Protein AF-A0A6N6MKK9-F1 (afdb_monomer_lite)

Sequence (256 aa):
MLSLADYAARAAKAFIAALVAIIRAIFGGAKEAALSLAGDARRVGRAAKAVGEATGRAVGKGLDGPARVLDLTADAIGSTLGALLPRPPVGPRDVADAAVAADRVPVSARPPQASGPVPLVGVAVQLAAASLLHGGDAEVARRELADAPQHVRDWFGRLTPSDLQRLTTLPSRTVHRHVTATDASDRIADLPPVGAAPGAMSDAEQRAALAAARRRMAGERAEVEAMGRRGGVRSLADEGYVPAQTWTTAPRPSMH

pLDDT: mean 71.07, std 18.91, range [37.34, 97.56]

Foldseek 3Di:
DDDPVNVVVVVVVVVVVVVVVVCCVVVPDDPPVVVVVVVVVVVVVVVVVVVVVVVVVPPPDDDDDPVVVVVVVVVVVVVVVCVVDPDPPCDPVNVVVVVVVVVPPPPPDPDPPPVDDDLLLLVLLLQLLVVCLPPNPNVSSCVSCVPPAPLLVVLSVPDDNVRSVVSNVDDSVLSSQQLVPPDPVSHDPPRDHRPDRVPPQDPVRVVVVVVVVVVVVVVVVVVVVVCVVVVPDDDPPDDDCPPDPPPPDPDDDDDD

Organism: NCBI:txid2615211

Structure (mmCIF, N/CA/C/O backbone):
data_AF-A0A6N6MKK9-F1
#
_entry.id   AF-A0A6N6MKK9-F1
#
loop_
_atom_site.group_PDB
_atom_site.id
_atom_site.type_symbol
_atom_site.label_atom_id
_atom_site.label_alt_id
_atom_site.label_comp_id
_atom_site.label_asym_id
_atom_site.label_entity_id
_atom_site.label_seq_id
_atom_site.pdbx_PDB_ins_code
_atom_site.Cartn_x
_atom_site.Cartn_y
_atom_site.Cartn_z
_atom_site.occupancy
_atom_site.B_iso_or_equiv
_atom_site.auth_seq_id
_atom_site.auth_comp_id
_atom_site.auth_asym_id
_atom_site.auth_atom_id
_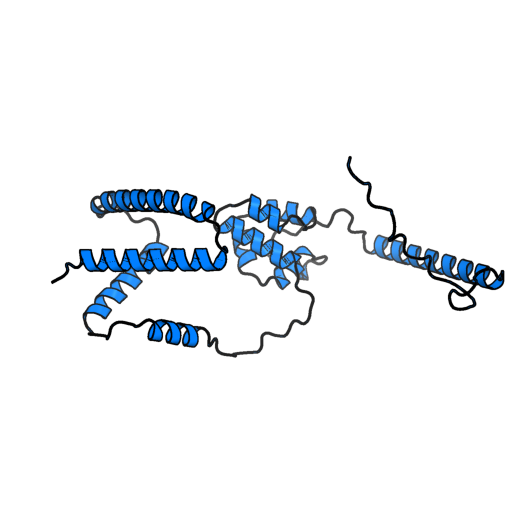atom_site.pdbx_PDB_model_num
ATOM 1 N N . MET A 1 1 ? -1.360 4.453 62.199 1.00 52.78 1 MET A N 1
ATOM 2 C CA . MET A 1 1 ? -2.163 3.906 61.085 1.00 52.78 1 MET A CA 1
ATOM 3 C C . MET A 1 1 ? -2.130 4.919 59.953 1.00 52.78 1 MET A C 1
ATOM 5 O O . MET A 1 1 ? -2.511 6.056 60.188 1.00 52.78 1 MET A O 1
ATOM 9 N N . LEU A 1 2 ? -1.575 4.558 58.793 1.00 52.72 2 LEU A N 1
ATOM 10 C CA . LEU A 1 2 ? -1.569 5.420 57.601 1.00 52.72 2 LEU A CA 1
ATOM 11 C C . LEU A 1 2 ? -2.944 5.335 56.935 1.00 52.72 2 LEU A C 1
ATOM 13 O O . LEU A 1 2 ? -3.495 4.239 56.837 1.00 52.72 2 LEU A O 1
ATOM 17 N N . SER A 1 3 ? -3.507 6.471 56.522 1.00 70.56 3 SER A N 1
ATOM 18 C CA . SER A 1 3 ? -4.821 6.488 55.881 1.00 70.56 3 SER A CA 1
ATOM 19 C C . SER A 1 3 ? -4.746 5.847 54.490 1.00 70.56 3 SER A C 1
ATOM 21 O O . SER A 1 3 ? -3.694 5.844 53.847 1.00 70.56 3 SER A O 1
ATOM 23 N N . LEU A 1 4 ? -5.866 5.319 53.992 1.00 49.28 4 LEU A N 1
ATOM 24 C CA . LEU A 1 4 ? -5.974 4.770 52.631 1.00 49.28 4 LEU A CA 1
ATOM 25 C C . LEU A 1 4 ? -5.492 5.782 51.566 1.00 49.28 4 LEU A C 1
ATOM 27 O O . LEU A 1 4 ? -4.869 5.407 50.573 1.00 49.28 4 LEU A O 1
ATOM 31 N N . ALA A 1 5 ? -5.709 7.076 51.822 1.00 50.53 5 ALA A N 1
ATOM 32 C CA . ALA A 1 5 ? -5.246 8.172 50.977 1.00 50.53 5 ALA A CA 1
ATOM 33 C C . ALA A 1 5 ? -3.711 8.294 50.950 1.00 50.53 5 ALA A C 1
ATOM 35 O O . ALA A 1 5 ? -3.133 8.539 49.890 1.00 50.53 5 ALA A O 1
ATOM 36 N N . ASP A 1 6 ? -3.033 8.044 52.074 1.00 65.94 6 ASP A N 1
ATOM 37 C CA . ASP A 1 6 ? -1.566 8.059 52.146 1.00 65.94 6 ASP A CA 1
ATOM 38 C C . ASP A 1 6 ? -0.946 6.892 51.373 1.00 65.94 6 ASP A C 1
ATOM 40 O O . ASP A 1 6 ? 0.135 7.025 50.792 1.00 65.94 6 ASP A O 1
ATOM 44 N N . TYR A 1 7 ? -1.632 5.747 51.333 1.00 64.69 7 TYR A N 1
ATOM 45 C CA . TYR A 1 7 ? -1.187 4.580 50.576 1.00 64.69 7 TYR A CA 1
ATOM 46 C C . TYR A 1 7 ? -1.336 4.802 49.067 1.00 64.69 7 TYR A C 1
ATOM 48 O O . TYR A 1 7 ? -0.387 4.584 48.312 1.00 64.69 7 TYR A O 1
ATOM 56 N N . ALA A 1 8 ? -2.484 5.335 48.636 1.00 53.78 8 ALA A N 1
ATOM 57 C CA . ALA A 1 8 ? -2.731 5.692 47.241 1.00 53.78 8 ALA A CA 1
ATOM 58 C C . ALA A 1 8 ? -1.746 6.763 46.740 1.00 53.78 8 ALA A C 1
ATOM 60 O O . ALA A 1 8 ? -1.181 6.634 45.653 1.00 53.78 8 ALA A O 1
ATOM 61 N N . ALA A 1 9 ? -1.458 7.781 47.559 1.00 58.88 9 ALA A N 1
ATOM 62 C CA . ALA A 1 9 ? -0.483 8.815 47.223 1.00 58.88 9 ALA A CA 1
ATOM 63 C C . ALA A 1 9 ? 0.943 8.253 47.076 1.00 58.88 9 ALA A C 1
ATOM 65 O O . ALA A 1 9 ? 1.690 8.663 46.183 1.00 58.88 9 ALA A O 1
ATOM 66 N N . ARG A 1 10 ? 1.328 7.285 47.919 1.00 68.19 10 ARG A N 1
ATOM 67 C CA . ARG A 1 10 ? 2.633 6.609 47.829 1.00 68.19 10 ARG A CA 1
ATOM 68 C C . ARG A 1 10 ? 2.728 5.700 46.605 1.00 68.19 10 ARG A C 1
ATOM 70 O O . ARG A 1 10 ? 3.747 5.746 45.917 1.00 68.19 10 ARG A O 1
ATOM 77 N N . ALA A 1 11 ? 1.674 4.945 46.298 1.00 60.44 11 ALA A N 1
ATOM 78 C CA . ALA A 1 11 ? 1.610 4.087 45.116 1.00 60.44 11 ALA A CA 1
ATOM 79 C C . ALA A 1 11 ? 1.679 4.906 43.816 1.00 60.44 11 ALA A C 1
ATOM 81 O O . ALA A 1 11 ? 2.495 4.614 42.943 1.00 60.44 11 ALA A O 1
ATOM 82 N N . ALA A 1 12 ? 0.916 6.000 43.729 1.00 61.19 12 ALA A N 1
ATOM 83 C CA . ALA A 1 12 ? 0.954 6.907 42.583 1.00 61.19 12 ALA A CA 1
ATOM 84 C C . ALA A 1 12 ? 2.346 7.532 42.393 1.00 61.19 12 ALA A C 1
ATOM 86 O O . ALA A 1 12 ? 2.862 7.597 41.277 1.00 61.19 12 ALA A O 1
ATOM 87 N N . LYS A 1 13 ? 3.003 7.941 43.486 1.00 68.19 13 LYS A N 1
ATOM 88 C CA . LYS A 1 13 ? 4.362 8.496 43.436 1.00 68.19 13 LYS A CA 1
ATOM 89 C C . LYS A 1 13 ? 5.393 7.464 42.965 1.00 68.19 13 LYS A C 1
ATOM 91 O O . LYS A 1 13 ? 6.274 7.814 42.182 1.00 68.19 13 LYS A O 1
ATOM 96 N N . ALA A 1 14 ? 5.278 6.214 43.413 1.00 62.88 14 ALA A N 1
ATOM 97 C CA . ALA A 1 14 ? 6.159 5.124 42.995 1.00 62.88 14 ALA A CA 1
ATOM 98 C C . ALA A 1 14 ? 5.974 4.775 41.509 1.00 62.88 14 ALA A C 1
ATOM 100 O O . ALA A 1 14 ? 6.957 4.631 40.786 1.00 62.88 14 ALA A O 1
ATOM 101 N N . PHE A 1 15 ? 4.726 4.731 41.037 1.00 69.44 15 PHE A N 1
ATOM 102 C CA . PHE A 1 15 ? 4.406 4.481 39.633 1.00 69.44 15 PHE A CA 1
ATOM 103 C C . PHE A 1 15 ? 4.966 5.572 38.708 1.00 69.44 15 PHE A C 1
ATOM 105 O O . PHE A 1 15 ? 5.634 5.272 37.720 1.00 69.44 15 PHE A O 1
ATOM 112 N N . ILE A 1 16 ? 4.785 6.848 39.068 1.00 68.56 16 ILE A N 1
ATOM 113 C CA . ILE A 1 16 ? 5.336 7.977 38.302 1.00 68.56 16 ILE A CA 1
ATOM 114 C C . ILE A 1 16 ? 6.870 7.924 38.275 1.00 68.56 16 ILE A C 1
ATOM 116 O O . ILE A 1 16 ? 7.479 8.172 37.235 1.00 68.56 16 ILE A O 1
ATOM 120 N N . ALA A 1 17 ? 7.511 7.572 39.394 1.00 67.44 17 ALA A N 1
ATOM 121 C CA . ALA A 1 17 ? 8.964 7.433 39.450 1.00 67.44 17 ALA A CA 1
ATOM 122 C C . ALA A 1 17 ? 9.477 6.307 38.533 1.00 67.44 17 ALA A C 1
ATOM 124 O O . ALA A 1 17 ? 10.473 6.503 37.835 1.00 67.44 17 ALA A O 1
ATOM 125 N N . ALA A 1 18 ? 8.778 5.169 38.485 1.00 61.78 18 ALA A N 1
ATOM 126 C CA . ALA A 1 18 ? 9.105 4.061 37.590 1.00 61.78 18 ALA A CA 1
ATOM 127 C C . ALA A 1 18 ? 8.961 4.460 36.112 1.00 61.78 18 ALA A C 1
ATOM 129 O O . ALA A 1 18 ? 9.861 4.205 35.313 1.00 61.78 18 ALA A O 1
ATOM 130 N N . LEU A 1 19 ? 7.886 5.172 35.764 1.00 61.34 19 LEU A N 1
ATOM 131 C CA . LEU A 1 19 ? 7.656 5.659 34.403 1.00 61.34 19 LEU A CA 1
ATOM 132 C C . LEU A 1 19 ? 8.772 6.618 33.948 1.00 61.34 19 LEU A C 1
ATOM 134 O O . LEU A 1 19 ? 9.306 6.493 32.848 1.00 61.34 19 LEU A O 1
ATOM 138 N N . VAL A 1 20 ? 9.191 7.533 34.828 1.00 65.62 20 VAL A N 1
ATOM 139 C CA . VAL A 1 20 ? 10.303 8.464 34.567 1.00 65.62 20 VAL A CA 1
ATOM 140 C C . VAL A 1 20 ? 11.638 7.730 34.408 1.00 65.62 20 VAL A C 1
ATOM 142 O O . VAL A 1 20 ? 12.461 8.139 33.586 1.00 65.62 20 VAL A O 1
ATOM 145 N N . ALA A 1 21 ? 11.871 6.657 35.167 1.00 62.53 21 ALA A N 1
ATOM 146 C CA . ALA A 1 21 ? 13.084 5.850 35.051 1.00 62.53 21 ALA A CA 1
ATOM 147 C C . ALA A 1 21 ? 13.151 5.107 33.705 1.00 62.53 21 ALA A C 1
ATOM 149 O O . ALA A 1 21 ? 14.196 5.129 33.057 1.00 62.53 21 ALA A O 1
ATOM 150 N N . ILE A 1 22 ? 12.032 4.534 33.249 1.00 59.75 22 ILE A N 1
ATOM 151 C CA . ILE A 1 22 ? 11.923 3.858 31.946 1.00 59.75 22 ILE A CA 1
ATOM 152 C C . ILE A 1 22 ? 12.176 4.846 30.803 1.00 59.75 22 ILE A C 1
ATOM 154 O O . ILE A 1 22 ? 12.990 4.583 29.923 1.00 59.75 22 ILE A O 1
ATOM 158 N N . ILE A 1 23 ? 11.555 6.027 30.852 1.00 59.09 23 ILE A N 1
ATOM 159 C CA . ILE A 1 23 ? 11.765 7.075 29.844 1.00 59.09 23 ILE A CA 1
ATOM 160 C C . ILE A 1 23 ? 13.233 7.527 29.838 1.00 59.09 23 ILE A C 1
ATOM 162 O O . ILE A 1 23 ? 13.834 7.678 28.778 1.00 59.09 23 ILE A O 1
ATOM 166 N N . ARG A 1 24 ? 13.864 7.681 31.008 1.00 59.09 24 ARG A N 1
ATOM 167 C CA . ARG A 1 24 ? 15.299 8.004 31.090 1.00 59.09 24 ARG A CA 1
ATOM 168 C C . ARG A 1 24 ? 16.202 6.915 30.518 1.00 59.09 24 ARG A C 1
ATOM 170 O O . ARG A 1 24 ? 17.228 7.260 29.936 1.00 59.09 24 ARG A O 1
ATOM 177 N N . ALA A 1 25 ? 15.840 5.646 30.695 1.00 59.72 25 ALA A N 1
ATOM 178 C CA . ALA A 1 25 ? 16.588 4.513 30.164 1.00 59.72 25 ALA A CA 1
ATOM 179 C C . ALA A 1 25 ? 16.481 4.423 28.632 1.00 59.72 25 ALA A C 1
ATOM 181 O O . ALA A 1 25 ? 17.478 4.150 27.974 1.00 59.72 25 ALA A O 1
ATOM 182 N N . ILE A 1 26 ? 15.301 4.711 28.068 1.00 60.53 26 ILE A N 1
ATOM 183 C CA . ILE A 1 26 ? 15.055 4.671 26.617 1.00 60.53 26 ILE A CA 1
ATOM 184 C C . ILE A 1 26 ? 15.697 5.869 25.905 1.00 60.53 26 ILE A C 1
ATOM 186 O O . ILE A 1 26 ? 16.309 5.710 24.854 1.00 60.53 26 ILE A O 1
ATOM 190 N N . PHE A 1 27 ? 15.580 7.070 26.475 1.00 62.91 27 PHE A N 1
ATOM 191 C CA . PHE A 1 27 ? 15.952 8.316 25.792 1.00 62.91 27 PHE A CA 1
ATOM 192 C C . PHE A 1 27 ? 17.297 8.903 26.233 1.00 62.91 27 PHE A C 1
ATOM 194 O O . PHE A 1 27 ? 17.563 10.074 25.966 1.00 62.91 27 PHE A O 1
ATOM 201 N N . GLY A 1 28 ? 18.138 8.120 26.919 1.00 50.69 28 GLY A N 1
ATOM 202 C CA . GLY A 1 28 ? 19.552 8.436 27.137 1.00 50.69 28 GLY A CA 1
ATOM 203 C C . GLY A 1 28 ? 19.828 9.887 27.552 1.00 50.69 28 GLY A C 1
ATOM 204 O O . GLY A 1 28 ? 20.459 10.637 26.818 1.00 50.69 28 GLY A O 1
ATOM 205 N N . GLY A 1 29 ? 19.353 10.306 28.729 1.00 47.94 29 GLY A N 1
ATOM 206 C CA . GLY A 1 29 ? 19.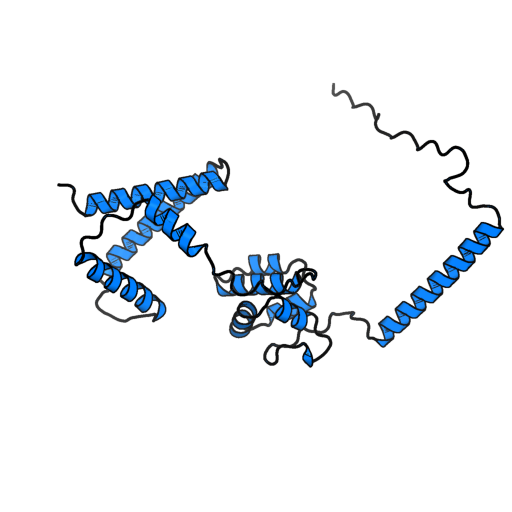821 11.552 29.356 1.00 47.94 29 GLY A CA 1
ATOM 207 C C . GLY A 1 29 ? 19.299 12.885 28.791 1.00 47.94 29 GLY A C 1
ATOM 208 O O . GLY A 1 29 ? 19.811 13.931 29.192 1.00 47.94 29 GLY A O 1
ATOM 209 N N . ALA A 1 30 ? 18.263 12.909 27.949 1.00 46.91 30 ALA A N 1
ATOM 210 C CA . ALA A 1 30 ? 17.674 14.164 27.465 1.00 46.91 30 ALA A CA 1
ATOM 211 C C . ALA A 1 30 ? 16.866 14.904 28.563 1.00 46.91 30 ALA A C 1
ATOM 213 O O . ALA A 1 30 ? 15.682 14.642 28.793 1.00 46.91 30 ALA A O 1
ATOM 214 N N . LYS A 1 31 ? 17.505 15.852 29.268 1.00 52.38 31 LYS A N 1
ATOM 215 C CA . LYS A 1 31 ? 16.888 16.696 30.321 1.00 52.38 31 LYS A CA 1
ATOM 216 C C . LYS A 1 31 ? 15.700 17.544 29.828 1.00 52.38 31 LYS A C 1
ATOM 218 O O . LYS A 1 31 ? 14.839 17.892 30.633 1.00 52.38 31 LYS A O 1
ATOM 223 N N . GLU A 1 32 ? 15.633 17.852 28.537 1.00 54.16 32 GLU A N 1
ATOM 224 C CA . GLU A 1 32 ? 14.624 18.746 27.949 1.00 54.16 32 GLU A CA 1
ATOM 225 C C . GLU A 1 32 ? 13.282 18.043 27.696 1.00 54.16 32 GLU A C 1
ATOM 227 O O . GLU A 1 32 ? 12.224 18.612 27.973 1.00 54.16 32 GLU A O 1
ATOM 232 N N . ALA A 1 33 ? 13.305 16.758 27.318 1.00 51.06 33 ALA A N 1
ATOM 233 C CA . ALA A 1 33 ? 12.094 15.947 27.182 1.00 51.06 33 ALA A CA 1
ATOM 234 C C . ALA A 1 33 ? 11.371 15.789 28.532 1.00 51.06 33 ALA A C 1
ATOM 236 O O . ALA A 1 33 ? 10.152 15.926 28.606 1.00 51.06 33 ALA A O 1
ATOM 237 N N . ALA A 1 34 ? 12.124 15.608 29.623 1.00 51.06 34 ALA A N 1
ATOM 238 C CA . ALA A 1 34 ? 11.572 15.463 30.971 1.00 51.06 34 ALA A CA 1
ATOM 239 C C . ALA A 1 34 ? 10.884 16.738 31.499 1.00 51.06 34 ALA A C 1
ATOM 241 O O . ALA A 1 34 ? 9.929 16.638 32.270 1.00 51.06 34 ALA A O 1
ATOM 242 N N . LEU A 1 35 ? 11.343 17.929 31.095 1.00 52.84 35 LEU A N 1
ATOM 243 C CA . LEU A 1 35 ? 10.735 19.200 31.502 1.00 52.84 35 LEU A CA 1
ATOM 244 C C . LEU A 1 35 ? 9.422 19.476 30.759 1.00 52.84 35 LEU A C 1
ATOM 246 O O . LEU A 1 35 ? 8.464 19.916 31.399 1.00 52.84 35 LEU A O 1
ATOM 250 N N . SER A 1 36 ? 9.338 19.152 29.462 1.00 51.66 36 SER A N 1
ATOM 251 C CA . SER A 1 36 ? 8.064 19.236 28.724 1.00 51.66 36 SER A CA 1
ATOM 252 C C . SER A 1 36 ? 7.037 18.238 29.276 1.00 51.66 36 SER A C 1
ATOM 254 O O . SER A 1 36 ? 5.914 18.620 29.605 1.00 51.66 36 SER A O 1
ATOM 256 N N . LEU A 1 37 ? 7.473 17.006 29.567 1.00 48.78 37 LEU A N 1
ATOM 257 C CA . LEU A 1 37 ? 6.616 15.958 30.117 1.00 48.78 37 LEU A CA 1
ATOM 258 C C . LEU A 1 37 ? 6.147 16.262 31.549 1.00 48.78 37 LEU A C 1
ATOM 260 O O . LEU A 1 37 ? 5.033 15.914 31.925 1.00 48.78 37 LEU A O 1
ATOM 264 N N . ALA A 1 38 ? 6.960 16.947 32.360 1.00 49.31 38 ALA A N 1
ATOM 265 C CA . ALA A 1 38 ? 6.551 17.410 33.687 1.00 49.31 38 ALA A CA 1
ATOM 266 C C . ALA A 1 38 ? 5.520 18.553 33.618 1.00 49.31 38 ALA A C 1
ATOM 268 O O . ALA A 1 38 ? 4.637 18.647 34.480 1.00 49.31 38 ALA A O 1
ATOM 269 N N . GLY A 1 39 ? 5.613 19.412 32.597 1.00 54.69 39 GLY A N 1
ATOM 270 C CA . GLY A 1 39 ? 4.602 20.423 32.284 1.00 54.69 39 GLY A CA 1
ATOM 271 C C . GLY A 1 39 ? 3.264 19.789 31.906 1.00 54.69 39 GLY A C 1
ATOM 272 O O . GLY A 1 39 ? 2.222 20.175 32.450 1.00 54.69 39 GLY A O 1
ATOM 273 N N . ASP A 1 40 ? 3.309 18.755 31.068 1.00 51.91 40 ASP A N 1
ATOM 274 C CA . ASP A 1 40 ? 2.127 18.028 30.607 1.00 51.91 40 ASP A CA 1
ATOM 275 C C . ASP A 1 40 ? 1.526 17.138 31.695 1.00 51.91 40 ASP A C 1
ATOM 277 O O . ASP A 1 40 ? 0.317 17.171 31.906 1.00 51.91 40 ASP A O 1
ATOM 281 N N . ALA A 1 41 ? 2.338 16.468 32.513 1.00 47.34 41 ALA A N 1
ATOM 282 C CA . ALA A 1 41 ? 1.861 15.696 33.662 1.00 47.34 41 ALA A CA 1
ATOM 283 C C . ALA A 1 41 ? 1.130 16.574 34.695 1.00 47.34 41 ALA A C 1
ATOM 285 O O . ALA A 1 41 ? 0.132 16.156 35.281 1.00 47.34 41 ALA A O 1
ATOM 286 N N . ARG A 1 42 ? 1.564 17.828 34.896 1.00 54.78 42 ARG A N 1
ATOM 287 C CA . ARG A 1 42 ? 0.849 18.796 35.751 1.00 54.78 42 ARG A CA 1
ATOM 288 C C . ARG A 1 42 ? -0.441 19.315 35.115 1.00 54.78 42 ARG A C 1
ATOM 290 O O . ARG A 1 42 ? -1.351 19.712 35.846 1.00 54.78 42 ARG A O 1
ATOM 297 N N . ARG A 1 43 ? -0.541 19.352 33.782 1.00 51.97 43 ARG A N 1
ATOM 298 C CA . ARG A 1 43 ? -1.790 19.682 33.071 1.00 51.97 43 ARG A CA 1
ATOM 299 C C . ARG A 1 43 ? -2.769 18.513 33.119 1.00 51.97 43 ARG A C 1
ATOM 301 O O . ARG A 1 43 ? -3.913 18.730 33.498 1.00 51.97 43 ARG A O 1
ATOM 308 N N . VAL A 1 44 ? -2.299 17.292 32.877 1.00 48.56 44 VAL A N 1
ATOM 309 C CA . VAL A 1 44 ? -3.078 16.051 33.000 1.00 48.56 44 VAL A CA 1
ATOM 310 C C . VAL A 1 44 ? -3.543 15.840 34.439 1.00 48.56 44 VAL A C 1
ATOM 312 O O . VAL A 1 44 ? -4.712 15.558 34.656 1.00 48.56 44 VAL A O 1
ATOM 315 N N . GLY A 1 45 ? -2.693 16.078 35.442 1.00 46.75 45 GLY A N 1
ATOM 316 C CA . GLY A 1 45 ? -3.082 15.983 36.853 1.00 46.75 45 GLY A CA 1
ATOM 317 C C . GLY A 1 45 ? -4.145 17.009 37.266 1.00 46.75 45 GLY A C 1
ATOM 318 O O . GLY A 1 45 ? -5.051 16.687 38.033 1.00 46.75 45 GLY A O 1
ATOM 319 N N . ARG A 1 46 ? -4.092 18.235 36.723 1.00 57.03 46 ARG A N 1
ATOM 320 C CA . ARG A 1 46 ? -5.137 19.252 36.946 1.00 57.03 46 ARG A CA 1
ATOM 321 C C . ARG A 1 46 ? -6.427 18.938 36.186 1.00 57.03 46 ARG A C 1
ATOM 323 O O . ARG A 1 46 ? -7.500 19.123 36.750 1.00 57.03 46 ARG A O 1
ATOM 330 N N . ALA A 1 47 ? -6.330 18.413 34.965 1.00 45.97 47 ALA A N 1
ATOM 331 C CA . ALA A 1 47 ? -7.476 17.956 34.185 1.00 45.97 47 ALA A CA 1
ATOM 332 C C . ALA A 1 47 ? -8.159 16.745 34.841 1.00 45.97 47 ALA A C 1
ATOM 334 O O . ALA A 1 47 ? -9.373 16.742 34.988 1.00 45.97 47 ALA A O 1
ATOM 335 N N . ALA A 1 48 ? -7.395 15.772 35.338 1.00 43.94 48 ALA A N 1
ATOM 336 C CA . ALA A 1 48 ? -7.910 14.616 36.068 1.00 43.94 48 ALA A CA 1
ATOM 337 C C . ALA A 1 48 ? -8.583 15.019 37.388 1.00 43.94 48 ALA A C 1
ATOM 339 O O . ALA A 1 48 ? -9.629 14.474 37.732 1.00 43.94 48 ALA A O 1
ATOM 340 N N . LYS A 1 49 ? -8.042 16.018 38.100 1.00 48.78 49 LYS A N 1
ATOM 341 C CA . LYS A 1 49 ? -8.683 16.575 39.300 1.00 48.78 49 LYS A CA 1
ATOM 342 C C . LYS A 1 49 ? -10.001 17.289 38.968 1.00 48.78 49 LYS A C 1
ATOM 344 O O . LYS A 1 49 ? -10.995 17.058 39.646 1.00 48.78 49 LYS A O 1
ATOM 349 N N . ALA A 1 50 ? -10.034 18.081 37.894 1.00 48.34 50 ALA A N 1
ATOM 350 C CA . ALA A 1 50 ? -11.252 18.747 37.424 1.00 48.34 50 ALA A CA 1
ATOM 351 C C . ALA A 1 50 ? -12.315 17.746 36.929 1.00 48.34 50 ALA A C 1
ATOM 353 O O . ALA A 1 50 ? -13.501 17.918 37.199 1.00 48.34 50 ALA A O 1
ATOM 354 N N . VAL A 1 51 ? -11.895 16.666 36.263 1.00 47.44 51 VAL A N 1
ATOM 355 C CA . VAL A 1 51 ? -12.775 15.567 35.838 1.00 47.44 51 VAL A CA 1
ATOM 356 C C . VAL A 1 51 ? -13.286 14.781 37.046 1.00 47.44 51 VAL A C 1
ATOM 358 O O . VAL A 1 51 ? -14.470 14.470 37.091 1.00 47.44 51 VAL A O 1
ATOM 361 N N . GLY A 1 52 ? -12.459 14.522 38.062 1.00 40.41 52 GLY A N 1
ATOM 362 C CA . GLY A 1 52 ? -12.887 13.882 39.312 1.00 40.41 52 GLY A CA 1
ATOM 363 C C . GLY A 1 52 ? -13.931 14.702 40.081 1.00 40.41 52 GLY A C 1
ATOM 364 O O . GLY A 1 52 ? -14.942 14.159 40.524 1.00 40.41 52 GLY A O 1
ATOM 365 N N . GLU A 1 53 ? -13.746 16.022 40.161 1.00 47.81 53 GLU A N 1
ATOM 366 C CA . GLU A 1 53 ? -14.701 16.946 40.795 1.00 47.81 53 GLU A CA 1
ATOM 367 C C . GLU A 1 53 ? -15.994 17.139 39.971 1.00 47.81 53 GLU A C 1
ATOM 369 O O . GLU A 1 53 ? -17.056 17.416 40.540 1.00 47.81 53 GLU A O 1
ATOM 374 N N . ALA A 1 54 ? -15.938 16.956 38.646 1.00 42.28 54 ALA A N 1
ATOM 375 C CA . ALA A 1 54 ? -17.109 16.958 37.764 1.00 42.28 54 ALA A CA 1
ATOM 376 C C . ALA A 1 54 ? -17.867 15.614 37.776 1.00 42.28 54 ALA A C 1
ATOM 378 O O . ALA A 1 54 ? -19.097 15.595 37.795 1.00 42.28 54 ALA A O 1
ATOM 379 N N . THR A 1 55 ? -17.151 14.489 37.848 1.00 41.03 55 THR A N 1
ATOM 380 C CA . THR A 1 55 ? -17.729 13.133 37.859 1.00 41.03 55 THR A CA 1
ATOM 381 C C . THR A 1 55 ? -18.457 12.851 39.174 1.00 41.03 55 THR A C 1
ATOM 383 O O . THR A 1 55 ? -19.522 12.240 39.160 1.00 41.03 55 THR A O 1
ATOM 386 N N . GLY A 1 56 ? -17.986 13.410 40.297 1.00 38.88 56 GLY A N 1
ATOM 387 C CA . GLY A 1 56 ? -18.692 13.348 41.585 1.00 38.88 56 GLY A CA 1
ATOM 388 C C . GLY A 1 56 ? -20.068 14.036 41.599 1.00 38.88 56 GLY A C 1
ATOM 389 O O . GLY A 1 56 ? -20.876 13.758 42.480 1.00 38.88 56 GLY A O 1
ATOM 390 N N . ARG A 1 57 ? -20.371 14.897 40.614 1.00 46.25 57 ARG A N 1
ATOM 391 C CA . ARG A 1 57 ? -21.688 15.541 40.444 1.00 46.25 57 ARG A CA 1
ATOM 392 C C . ARG A 1 57 ? -22.532 14.949 39.306 1.00 46.25 57 ARG A C 1
ATOM 394 O O . ARG A 1 57 ? -23.701 15.301 39.188 1.00 46.25 57 ARG A O 1
ATOM 401 N N . ALA A 1 58 ? -21.979 14.039 38.502 1.00 39.25 58 ALA A N 1
ATOM 402 C CA . ALA A 1 58 ? -22.584 13.558 37.256 1.00 39.25 58 ALA A CA 1
ATOM 403 C C . ALA A 1 58 ? -23.014 12.076 37.273 1.00 39.25 58 ALA A C 1
ATOM 405 O O . ALA A 1 58 ? -23.375 11.538 36.232 1.00 39.25 58 ALA A O 1
ATOM 406 N N . VAL A 1 59 ? -23.079 11.418 38.438 1.00 42.53 59 VAL A N 1
ATOM 407 C CA . VAL A 1 59 ? -23.623 10.041 38.575 1.00 42.53 59 VAL A CA 1
ATOM 408 C C . VAL A 1 59 ? -25.160 9.990 38.376 1.00 42.53 59 VAL A C 1
ATOM 410 O O . VAL A 1 59 ? -25.800 8.965 38.568 1.00 42.53 59 VAL A O 1
ATOM 413 N N . GLY A 1 60 ? -25.786 11.089 37.943 1.00 41.84 60 GLY A N 1
ATOM 414 C CA . GLY A 1 60 ? -27.236 11.203 37.797 1.00 41.84 60 GLY A CA 1
ATOM 415 C C . GLY A 1 60 ? -27.831 10.992 36.402 1.00 41.84 60 GLY A C 1
ATOM 416 O O . GLY A 1 60 ? -29.041 10.798 36.345 1.00 41.84 60 GLY A O 1
ATOM 417 N N . LYS A 1 61 ? -27.089 11.049 35.281 1.00 38.59 61 LYS A N 1
ATOM 418 C CA . LYS A 1 61 ? -27.703 10.923 33.936 1.00 38.59 61 LYS A CA 1
ATOM 419 C C . LYS A 1 61 ? -26.734 10.442 32.847 1.00 38.59 61 LYS A C 1
ATOM 421 O O . LYS A 1 61 ? -25.790 11.147 32.527 1.00 38.59 61 LYS A O 1
ATOM 426 N N . GLY A 1 62 ? -27.093 9.322 32.211 1.00 37.34 62 GLY A N 1
ATOM 427 C CA . GLY A 1 62 ? -26.902 9.082 30.772 1.00 37.34 62 GLY A CA 1
ATOM 428 C C . GLY A 1 62 ? -25.516 8.626 30.313 1.00 37.34 62 GLY A C 1
ATOM 429 O O . GLY A 1 62 ? -24.632 9.439 30.092 1.00 37.34 62 GLY A O 1
ATOM 430 N N . LEU A 1 63 ? -25.382 7.313 30.125 1.00 40.50 63 LEU A N 1
ATOM 431 C CA . LEU A 1 63 ? -24.237 6.588 29.569 1.00 40.50 63 LEU A CA 1
ATOM 432 C C . LEU A 1 63 ? -23.958 6.937 28.097 1.00 40.50 63 LEU A C 1
ATOM 434 O O . LEU A 1 63 ? -24.859 6.810 27.274 1.00 40.50 63 LEU A O 1
ATOM 438 N N . ASP A 1 64 ? -22.688 7.194 27.768 1.00 41.81 64 ASP A N 1
ATOM 439 C CA . ASP A 1 64 ? -22.137 7.023 26.418 1.00 41.81 64 ASP A CA 1
ATOM 440 C C . ASP A 1 64 ? -20.971 6.017 26.459 1.00 41.81 64 ASP A C 1
ATOM 442 O O . ASP A 1 64 ? -19.906 6.282 27.024 1.00 41.81 64 ASP A O 1
ATOM 446 N N . GLY A 1 65 ? -21.189 4.848 25.842 1.00 50.28 65 GLY A N 1
ATOM 447 C CA . GLY A 1 65 ? -20.139 3.919 25.407 1.00 50.28 65 GLY A CA 1
ATOM 448 C C . GLY A 1 65 ? -20.111 2.528 26.078 1.00 50.28 65 GLY A C 1
ATOM 449 O O . GLY A 1 65 ? -19.674 2.420 27.225 1.00 50.28 65 GLY A O 1
ATOM 450 N N . PRO A 1 66 ? -20.432 1.427 25.359 1.00 41.84 66 PRO A N 1
ATOM 451 C CA . PRO A 1 66 ? -20.348 0.053 25.885 1.00 41.84 66 PRO A CA 1
ATOM 452 C C . PRO A 1 66 ? -18.910 -0.449 26.125 1.00 41.84 66 PRO A C 1
ATOM 454 O O . PRO A 1 66 ? -18.706 -1.341 26.944 1.00 41.84 66 PRO A O 1
ATOM 457 N N . ALA A 1 67 ? -17.896 0.155 25.496 1.00 41.56 67 ALA A N 1
ATOM 458 C CA . ALA A 1 67 ? -16.495 -0.230 25.702 1.00 41.56 67 ALA A CA 1
ATOM 459 C C . ALA A 1 67 ? -15.952 0.164 27.091 1.00 41.56 67 ALA A C 1
ATOM 461 O O . ALA A 1 67 ? -15.110 -0.535 27.639 1.00 41.56 67 ALA A O 1
ATOM 462 N N . ARG A 1 68 ? -16.467 1.244 27.701 1.00 49.91 68 ARG A N 1
ATOM 463 C CA . ARG A 1 68 ? -16.055 1.666 29.055 1.00 49.91 68 ARG A CA 1
ATOM 464 C C . ARG A 1 68 ? -16.779 0.907 30.160 1.00 49.91 68 ARG A C 1
ATOM 466 O O . ARG A 1 68 ? -16.244 0.766 31.254 1.00 49.91 68 ARG A O 1
ATOM 473 N N . VAL A 1 69 ? -17.983 0.408 29.879 1.00 46.16 69 VAL A N 1
ATOM 474 C CA . VAL A 1 69 ? -18.756 -0.384 30.844 1.00 46.16 69 VAL A CA 1
ATOM 475 C C . VAL A 1 69 ? -18.100 -1.745 31.068 1.00 46.16 69 VAL A C 1
ATOM 477 O O . VAL A 1 69 ? -18.094 -2.211 32.201 1.00 46.16 69 VAL A O 1
ATOM 480 N N . LEU A 1 70 ? -17.496 -2.353 30.040 1.00 44.03 70 LEU A N 1
ATOM 481 C CA . LEU A 1 70 ? -16.803 -3.641 30.172 1.00 44.03 70 LEU A CA 1
ATOM 482 C C . LEU A 1 70 ? -15.510 -3.540 30.996 1.00 44.03 70 LEU A C 1
ATOM 484 O O . LEU A 1 70 ? -15.303 -4.377 31.869 1.00 44.03 70 LEU A O 1
ATOM 488 N N . ASP A 1 71 ? -14.712 -2.483 30.815 1.00 47.88 71 ASP A N 1
ATOM 489 C CA . ASP A 1 71 ? -13.518 -2.252 31.649 1.00 47.88 71 ASP A CA 1
ATOM 490 C C . ASP A 1 71 ? -13.892 -1.929 33.105 1.00 47.88 71 ASP A C 1
ATOM 492 O O . ASP A 1 71 ? -13.340 -2.504 34.041 1.00 47.88 71 ASP A O 1
ATOM 496 N N . LEU A 1 72 ? -14.904 -1.079 33.325 1.00 49.62 72 LEU A N 1
ATOM 497 C CA . LEU A 1 72 ? -15.333 -0.720 34.682 1.00 49.62 72 LEU A CA 1
ATOM 498 C C . LEU A 1 72 ? -16.018 -1.878 35.421 1.00 49.62 72 LEU A C 1
ATOM 500 O O . LEU A 1 72 ? -15.897 -1.977 36.641 1.00 49.62 72 LEU A O 1
ATOM 504 N N . THR A 1 73 ? -16.733 -2.758 34.715 1.00 49.88 73 THR A N 1
ATOM 505 C CA . THR A 1 73 ? -17.342 -3.944 35.341 1.00 49.88 73 THR A CA 1
ATOM 506 C C . THR A 1 73 ? -16.309 -5.034 35.613 1.00 49.88 73 THR A C 1
ATOM 508 O O . THR A 1 73 ? -16.393 -5.672 36.662 1.00 49.88 73 THR A O 1
ATOM 511 N N . ALA A 1 74 ? -15.292 -5.197 34.760 1.00 48.72 74 ALA A N 1
ATOM 512 C CA . ALA A 1 74 ? -14.173 -6.101 35.019 1.00 48.72 74 ALA A CA 1
ATOM 513 C C . ALA A 1 74 ? -13.352 -5.670 36.252 1.00 48.72 74 ALA A C 1
ATOM 515 O O . ALA A 1 74 ? -13.089 -6.498 37.129 1.00 48.72 74 ALA A O 1
ATOM 516 N N . ASP A 1 75 ? -13.048 -4.374 36.390 1.00 50.75 75 ASP A N 1
ATOM 517 C CA . ASP A 1 75 ? -12.323 -3.835 37.551 1.00 50.75 75 ASP A CA 1
ATOM 518 C C . ASP A 1 75 ? -13.166 -3.848 38.840 1.00 50.75 75 ASP A C 1
ATOM 520 O O . ASP A 1 75 ? -12.661 -4.122 39.937 1.00 50.75 75 ASP A O 1
ATOM 524 N N . ALA A 1 76 ? -14.478 -3.611 38.741 1.00 50.62 76 ALA A N 1
ATOM 525 C CA . ALA A 1 76 ? -15.370 -3.650 39.899 1.00 50.62 76 ALA A CA 1
ATOM 526 C C . ALA A 1 76 ? -15.583 -5.080 40.426 1.00 50.62 76 ALA A C 1
ATOM 528 O O . ALA A 1 76 ? -15.574 -5.289 41.641 1.00 50.62 76 ALA A O 1
ATOM 529 N N . ILE A 1 77 ? -15.713 -6.075 39.541 1.00 50.44 77 ILE A N 1
ATOM 530 C CA . ILE A 1 77 ? -15.864 -7.488 39.926 1.00 50.44 77 ILE A CA 1
ATOM 531 C C . ILE A 1 77 ? -14.529 -8.051 40.439 1.00 50.44 77 ILE A C 1
ATOM 533 O O . ILE A 1 77 ? -14.505 -8.762 41.445 1.00 50.44 77 ILE A O 1
ATOM 537 N N . GLY A 1 78 ? -13.405 -7.672 39.822 1.00 50.97 78 GLY A N 1
ATOM 538 C CA . GLY A 1 78 ? -12.068 -8.036 40.294 1.00 50.97 78 GLY A CA 1
ATOM 539 C C . GLY A 1 78 ? -11.741 -7.464 41.678 1.00 50.97 78 GLY A C 1
ATOM 540 O O . GLY A 1 78 ? -11.200 -8.177 42.527 1.00 50.97 78 GLY A O 1
ATOM 541 N N . SER A 1 79 ? -12.120 -6.210 41.951 1.00 54.47 79 SER A N 1
ATOM 542 C CA . SER A 1 79 ? -11.856 -5.574 43.251 1.00 54.47 79 SER A CA 1
ATOM 543 C C . SER A 1 79 ? -12.777 -6.068 44.374 1.00 54.47 79 SER A C 1
ATOM 545 O O . SER A 1 79 ? -12.321 -6.221 45.508 1.00 54.47 79 SER A O 1
ATOM 547 N N . THR A 1 80 ? -14.038 -6.403 44.074 1.00 54.62 80 THR A N 1
ATOM 548 C CA . THR A 1 80 ? -14.977 -6.949 45.073 1.00 54.62 80 THR A CA 1
ATOM 549 C C . THR A 1 80 ? -14.709 -8.418 45.413 1.00 54.62 80 THR A C 1
ATOM 551 O O . THR A 1 80 ? -14.794 -8.784 46.584 1.00 54.62 80 THR A O 1
ATOM 554 N N . LEU A 1 81 ? -14.287 -9.253 44.454 1.00 52.50 81 LEU A N 1
ATOM 555 C CA . LEU A 1 81 ? -13.843 -10.629 44.742 1.00 52.50 81 LEU A CA 1
ATOM 556 C C . LEU A 1 81 ? -12.446 -10.682 45.383 1.00 52.50 81 LEU A C 1
ATOM 558 O O . LEU A 1 81 ? -12.174 -11.569 46.192 1.00 52.50 81 LEU A O 1
ATOM 562 N N . GLY A 1 82 ? -11.576 -9.712 45.084 1.00 51.62 82 GLY A N 1
ATOM 563 C CA . GLY A 1 82 ? -10.261 -9.575 45.716 1.00 51.62 82 GLY A CA 1
ATOM 564 C C . GLY A 1 82 ? -10.311 -9.201 47.203 1.00 51.62 82 GLY A C 1
ATOM 565 O O . GLY A 1 82 ? -9.361 -9.482 47.927 1.00 51.62 82 GLY A O 1
ATOM 566 N N . ALA A 1 83 ? -11.416 -8.618 47.681 1.00 58.41 83 ALA A N 1
ATOM 567 C CA . ALA A 1 83 ? -11.585 -8.220 49.081 1.00 58.41 83 ALA A CA 1
ATOM 568 C C . ALA A 1 83 ? -11.992 -9.375 50.020 1.00 58.41 83 ALA A C 1
ATOM 570 O O . ALA A 1 83 ? -11.828 -9.259 51.233 1.00 58.41 83 ALA A O 1
ATOM 571 N N . LEU A 1 84 ? -12.510 -10.487 49.484 1.00 57.50 84 LEU A N 1
ATOM 572 C CA . LEU A 1 84 ? -13.022 -11.619 50.274 1.00 57.50 84 LEU A CA 1
ATOM 573 C C . LEU A 1 84 ? -12.003 -12.743 50.501 1.00 57.50 84 LEU A C 1
ATOM 575 O O . LEU A 1 84 ? -12.243 -13.639 51.308 1.00 57.50 84 LEU A O 1
ATOM 579 N N . LEU A 1 85 ? -10.855 -12.691 49.829 1.00 52.50 85 LEU A N 1
ATOM 580 C CA . LEU A 1 85 ? -9.764 -13.639 50.020 1.00 52.50 85 LEU A CA 1
ATOM 581 C C . LEU A 1 85 ? -8.498 -12.853 50.361 1.00 52.50 85 LEU A C 1
ATOM 583 O O . LEU A 1 85 ? -8.009 -12.130 49.493 1.00 52.50 85 LEU A O 1
ATOM 587 N N . PRO A 1 86 ? -7.938 -12.984 51.580 1.00 63.97 86 PRO A N 1
ATOM 588 C CA . PRO A 1 86 ? -6.646 -12.400 51.908 1.00 63.97 86 PRO A CA 1
ATOM 589 C C . PRO A 1 86 ? -5.571 -13.104 51.079 1.00 63.97 86 PRO A C 1
ATOM 591 O O . PRO A 1 86 ? -4.985 -14.105 51.486 1.00 63.97 86 PRO A O 1
ATOM 594 N N . ARG A 1 87 ? -5.346 -12.605 49.864 1.00 64.38 87 ARG A N 1
ATOM 595 C CA . ARG A 1 87 ? -4.203 -12.996 49.053 1.00 64.38 87 ARG A CA 1
ATOM 596 C C . ARG A 1 87 ? -2.993 -12.190 49.518 1.00 64.38 87 ARG A C 1
ATOM 598 O O . ARG A 1 87 ? -3.128 -10.993 49.785 1.00 64.38 87 ARG A O 1
ATOM 605 N N . PRO A 1 88 ? -1.817 -12.824 49.636 1.00 71.88 88 PRO A N 1
ATOM 606 C CA . PRO A 1 88 ? -0.585 -12.100 49.899 1.00 71.88 88 PRO A CA 1
ATOM 607 C C . PRO A 1 88 ? -0.371 -11.026 48.815 1.00 71.88 88 PRO A C 1
ATOM 609 O O . PRO A 1 88 ? -0.772 -11.236 47.666 1.00 71.88 88 PRO A O 1
ATOM 612 N N . PRO A 1 89 ? 0.212 -9.865 49.164 1.00 71.94 89 PRO A N 1
ATOM 613 C CA . PRO A 1 89 ? 0.450 -8.796 48.203 1.00 71.94 89 PRO A CA 1
ATOM 614 C C . PRO A 1 89 ? 1.341 -9.307 47.067 1.00 71.94 89 PRO A C 1
ATOM 616 O O . PRO A 1 89 ? 2.400 -9.872 47.328 1.00 71.94 89 PRO A O 1
ATOM 619 N N . VAL A 1 90 ? 0.906 -9.094 45.822 1.00 78.00 90 VAL A N 1
ATOM 620 C CA . VAL A 1 90 ? 1.655 -9.467 44.613 1.00 78.00 90 VAL A CA 1
ATOM 621 C C . VAL A 1 90 ? 2.984 -8.711 44.614 1.00 78.00 90 VAL A C 1
ATOM 623 O O . VAL A 1 90 ? 3.012 -7.479 44.553 1.00 78.00 90 VAL A O 1
ATOM 626 N N . GLY A 1 91 ? 4.086 -9.444 44.736 1.00 86.56 91 GLY A N 1
ATOM 627 C CA . GLY A 1 91 ? 5.430 -8.889 44.750 1.00 86.56 91 GLY A CA 1
ATOM 628 C C . GLY A 1 91 ? 5.964 -8.623 43.338 1.00 86.56 91 GLY A C 1
ATOM 629 O O . GLY A 1 91 ? 5.462 -9.175 42.359 1.00 86.56 91 GLY A O 1
ATOM 630 N N . PRO A 1 92 ? 7.048 -7.837 43.199 1.00 74.25 92 PRO A N 1
ATOM 631 C CA . PRO A 1 92 ? 7.705 -7.612 41.907 1.00 74.25 92 PRO A CA 1
ATOM 632 C C . PRO A 1 92 ? 8.124 -8.912 41.206 1.00 74.25 92 PRO A C 1
ATOM 634 O O . PRO A 1 92 ? 8.123 -8.988 39.981 1.00 74.25 92 PRO A O 1
ATOM 637 N N . ARG A 1 93 ? 8.459 -9.941 41.993 1.00 79.75 93 ARG A N 1
ATOM 638 C CA . ARG A 1 93 ? 8.802 -11.274 41.496 1.00 79.75 93 ARG A CA 1
ATOM 639 C C . ARG A 1 93 ? 7.602 -11.981 40.875 1.00 79.75 93 ARG A C 1
ATOM 641 O O . ARG A 1 93 ? 7.746 -12.533 39.798 1.00 79.75 93 ARG A O 1
ATOM 648 N N . ASP A 1 94 ? 6.426 -11.877 41.486 1.00 80.62 94 ASP A N 1
ATOM 649 C CA . ASP A 1 94 ? 5.201 -12.480 40.955 1.00 80.62 94 ASP A CA 1
ATOM 650 C C . ASP A 1 94 ? 4.785 -11.821 39.633 1.00 80.62 94 ASP A C 1
ATOM 652 O O . ASP A 1 94 ? 4.310 -12.496 38.725 1.00 80.62 94 ASP A O 1
ATOM 656 N N . VAL A 1 95 ? 5.019 -10.510 39.488 1.00 78.88 95 VAL A N 1
ATOM 657 C CA . VAL A 1 95 ? 4.800 -9.791 38.221 1.00 78.88 95 VAL A CA 1
ATOM 658 C C . VAL A 1 95 ? 5.797 -10.241 37.152 1.00 78.88 95 VAL A C 1
ATOM 660 O O . VAL A 1 95 ? 5.403 -10.459 36.009 1.00 78.88 95 VAL A O 1
ATOM 663 N N . ALA A 1 96 ? 7.074 -10.406 37.509 1.00 75.31 96 ALA A N 1
ATOM 664 C CA . ALA A 1 96 ? 8.089 -10.910 36.586 1.00 75.31 96 ALA A CA 1
ATOM 665 C C . ALA A 1 96 ? 7.795 -12.357 36.157 1.00 75.31 96 ALA A C 1
ATOM 667 O O . ALA A 1 96 ? 7.841 -12.665 34.969 1.00 75.31 96 ALA A O 1
ATOM 668 N N . ASP A 1 97 ? 7.417 -13.221 37.098 1.00 77.88 97 ASP A N 1
ATOM 669 C CA . ASP A 1 97 ? 7.081 -14.619 36.836 1.00 77.88 97 ASP A CA 1
ATOM 670 C C . ASP A 1 97 ? 5.787 -14.735 36.010 1.00 77.88 97 ASP A C 1
ATOM 672 O O . ASP A 1 97 ? 5.719 -15.551 35.091 1.00 77.88 97 ASP A O 1
ATOM 676 N N . ALA A 1 98 ? 4.790 -13.874 36.250 1.00 79.38 98 ALA A N 1
ATOM 677 C CA . ALA A 1 98 ? 3.582 -13.786 35.430 1.00 79.38 98 ALA A CA 1
ATOM 678 C C . ALA A 1 98 ? 3.871 -13.266 34.013 1.00 79.38 98 ALA A C 1
ATOM 680 O O . ALA A 1 98 ? 3.310 -13.787 33.052 1.00 79.38 98 ALA A O 1
ATOM 681 N N . ALA A 1 99 ? 4.768 -12.285 33.863 1.00 73.75 99 ALA A N 1
ATOM 682 C CA . ALA A 1 99 ? 5.199 -11.797 32.556 1.00 73.75 99 ALA A CA 1
ATOM 683 C C . ALA A 1 99 ? 5.947 -12.887 31.772 1.00 73.75 99 ALA A C 1
ATOM 685 O O . ALA A 1 99 ? 5.646 -13.106 30.605 1.00 73.75 99 ALA A O 1
ATOM 686 N N . VAL A 1 100 ? 6.848 -13.633 32.421 1.00 80.81 100 VAL A N 1
ATOM 687 C CA . VAL A 1 100 ? 7.548 -14.780 31.814 1.00 80.81 100 VAL A CA 1
ATOM 688 C C . VAL A 1 100 ? 6.577 -15.917 31.477 1.00 80.81 100 VAL A C 1
ATOM 690 O O . VAL A 1 100 ? 6.726 -16.577 30.450 1.00 80.81 100 VAL A O 1
ATOM 693 N N . ALA A 1 101 ? 5.566 -16.159 32.315 1.00 75.31 101 ALA A N 1
ATOM 694 C CA . ALA A 1 101 ? 4.528 -17.149 32.039 1.00 75.31 101 ALA A CA 1
ATOM 695 C C . ALA A 1 101 ? 3.627 -16.738 30.862 1.00 75.31 101 ALA A C 1
ATOM 697 O O . ALA A 1 101 ? 3.241 -17.601 30.079 1.00 75.31 101 ALA A O 1
ATOM 698 N N . ALA A 1 102 ? 3.331 -15.444 30.710 1.00 69.88 102 ALA A N 1
ATOM 699 C CA . ALA A 1 102 ? 2.578 -14.899 29.581 1.00 69.88 102 ALA A CA 1
ATOM 700 C C . ALA A 1 102 ? 3.402 -14.855 28.280 1.00 69.88 102 ALA A C 1
ATOM 702 O O . ALA A 1 102 ? 2.846 -15.033 27.199 1.00 69.88 102 ALA A O 1
ATOM 703 N N . ASP A 1 103 ? 4.722 -14.672 28.382 1.00 66.50 103 ASP A N 1
ATOM 704 C CA . ASP A 1 103 ? 5.660 -14.693 27.249 1.00 66.50 103 ASP A CA 1
ATOM 705 C C . ASP A 1 103 ? 5.896 -16.112 26.700 1.00 66.50 103 ASP A C 1
ATOM 707 O O . ASP A 1 103 ? 6.329 -16.302 25.563 1.00 66.50 103 ASP A O 1
ATOM 711 N N . ARG A 1 104 ? 5.515 -17.149 27.461 1.00 48.09 104 ARG A N 1
ATOM 712 C CA . ARG A 1 104 ? 5.347 -18.509 26.932 1.00 48.09 104 ARG A CA 1
ATOM 713 C C . ARG A 1 104 ? 4.062 -18.598 26.114 1.00 48.09 104 ARG A C 1
ATOM 715 O O . ARG A 1 104 ? 3.132 -19.328 26.454 1.00 48.09 104 ARG A O 1
ATOM 722 N N . VAL A 1 105 ? 4.041 -17.899 24.984 1.00 48.75 105 VAL A N 1
ATOM 723 C CA . VAL A 1 105 ? 3.146 -18.238 23.880 1.00 48.75 105 VAL A CA 1
ATOM 724 C C . VAL A 1 105 ? 3.395 -19.720 23.576 1.00 48.75 105 VAL A C 1
ATOM 726 O O . VAL A 1 105 ? 4.555 -20.102 23.380 1.00 48.75 105 VAL A O 1
ATOM 729 N N . PRO A 1 106 ? 2.370 -20.595 23.585 1.00 47.75 106 PRO A N 1
ATOM 730 C CA . PRO A 1 106 ? 2.572 -21.976 23.190 1.00 47.75 106 PRO A CA 1
ATOM 731 C C . PRO A 1 106 ? 3.234 -21.962 21.816 1.00 47.75 106 PRO A C 1
ATOM 733 O O . PRO A 1 106 ? 2.756 -21.284 20.905 1.00 47.75 106 PRO A O 1
ATOM 736 N N . VAL A 1 107 ? 4.337 -22.701 21.673 1.00 51.00 107 VAL A N 1
ATOM 737 C CA . VAL A 1 107 ? 4.969 -23.009 20.382 1.00 51.00 107 VAL A CA 1
ATOM 738 C C . VAL A 1 107 ? 4.012 -23.931 19.618 1.00 51.00 107 VAL A C 1
ATOM 740 O O . VAL A 1 107 ? 4.270 -25.107 19.389 1.00 51.00 107 VAL A O 1
ATOM 743 N N . SER A 1 108 ? 2.829 -23.418 19.310 1.00 48.97 108 SER A N 1
ATOM 744 C CA . SER A 1 108 ? 1.808 -24.068 18.523 1.00 48.97 108 SER A CA 1
ATOM 745 C C . SER A 1 108 ? 2.014 -23.576 17.105 1.00 48.97 108 SER A C 1
ATOM 747 O O . SER A 1 108 ? 1.828 -22.398 16.821 1.00 48.97 108 SER A O 1
ATOM 749 N N . ALA A 1 109 ? 2.480 -24.499 16.264 1.00 52.56 109 ALA A N 1
ATOM 750 C CA . ALA A 1 109 ? 2.869 -24.312 14.873 1.00 52.56 109 ALA A CA 1
ATOM 751 C C . ALA A 1 109 ? 3.923 -23.215 14.664 1.00 52.56 109 ALA A C 1
ATOM 753 O O . ALA A 1 109 ? 3.641 -22.021 14.677 1.00 52.56 109 ALA A O 1
ATOM 754 N N . ARG A 1 110 ? 5.156 -23.646 14.363 1.00 45.06 110 ARG A N 1
ATOM 755 C CA . ARG A 1 110 ? 6.138 -22.836 13.631 1.00 45.06 110 ARG A CA 1
ATOM 756 C C . ARG A 1 110 ? 5.364 -22.045 12.565 1.00 45.06 110 ARG A C 1
ATOM 758 O O . ARG A 1 110 ? 4.798 -22.700 11.683 1.00 45.06 110 ARG A O 1
ATOM 765 N N . PRO A 1 111 ? 5.271 -20.700 12.646 1.00 53.16 111 PRO A N 1
ATOM 766 C CA . PRO A 1 111 ? 4.619 -19.941 11.592 1.00 53.16 111 PRO A CA 1
ATOM 767 C C . PRO A 1 111 ? 5.289 -20.375 10.290 1.00 53.16 111 PRO A C 1
ATOM 769 O O . PRO A 1 111 ? 6.516 -20.563 10.302 1.00 53.16 111 PRO A O 1
ATOM 772 N N . PRO A 1 112 ? 4.526 -20.648 9.213 1.00 51.97 112 PRO A N 1
ATOM 773 C CA . PRO A 1 112 ? 5.118 -21.080 7.960 1.00 51.97 112 PRO A CA 1
ATOM 774 C C . PRO A 1 112 ? 6.230 -20.089 7.660 1.00 51.97 112 PRO A C 1
ATOM 776 O O . PRO A 1 112 ? 5.979 -18.884 7.599 1.00 51.97 112 PRO A O 1
ATOM 779 N N . GLN A 1 113 ? 7.466 -20.588 7.606 1.00 46.69 113 GLN A N 1
ATOM 780 C CA . GLN A 1 113 ? 8.625 -19.774 7.289 1.00 46.69 113 GLN A CA 1
ATOM 781 C C . GLN A 1 113 ? 8.414 -19.298 5.860 1.00 46.69 113 GLN A C 1
ATOM 783 O O . GLN A 1 113 ? 8.782 -19.962 4.896 1.00 46.69 113 GLN A O 1
ATOM 788 N N . ALA A 1 114 ? 7.722 -18.173 5.716 1.00 52.06 114 ALA A N 1
ATOM 789 C CA . ALA A 1 114 ? 7.639 -17.442 4.482 1.00 52.06 114 ALA A CA 1
ATOM 790 C C . ALA A 1 114 ? 9.009 -16.787 4.328 1.00 52.06 114 ALA A C 1
ATOM 792 O O . ALA A 1 114 ? 9.192 -15.623 4.658 1.00 52.06 114 ALA A O 1
ATOM 793 N N . SER A 1 115 ? 9.982 -17.571 3.864 1.00 50.44 115 SER A N 1
ATOM 794 C CA . SER A 1 115 ? 11.347 -17.161 3.516 1.00 50.44 115 SER A CA 1
ATOM 795 C C . SER A 1 115 ? 11.369 -16.251 2.277 1.00 50.44 115 SER A C 1
ATOM 797 O O . SER A 1 115 ? 12.273 -16.331 1.452 1.00 50.44 115 SER A O 1
ATOM 799 N N . GLY A 1 116 ? 10.324 -15.446 2.092 1.00 61.00 116 GLY A N 1
ATOM 800 C CA . GLY A 1 116 ? 10.193 -14.483 1.016 1.00 61.00 116 GLY A CA 1
ATOM 801 C C . GLY A 1 116 ? 10.539 -13.082 1.511 1.00 61.00 116 GLY A C 1
ATOM 802 O O . GLY A 1 116 ? 10.439 -12.815 2.711 1.00 61.00 116 GLY A O 1
ATOM 803 N N . PRO A 1 117 ? 10.931 -12.176 0.604 1.00 68.75 117 PRO A N 1
ATOM 804 C CA . PRO A 1 117 ? 11.108 -10.772 0.944 1.00 68.75 117 PRO A CA 1
ATOM 805 C C . PRO A 1 117 ? 9.844 -10.245 1.634 1.00 68.75 117 PRO A C 1
ATOM 807 O O . PRO A 1 117 ? 8.724 -10.509 1.187 1.00 68.75 117 PRO A O 1
ATOM 810 N N . VAL A 1 118 ? 10.028 -9.531 2.748 1.00 75.56 118 VAL A N 1
ATOM 811 C CA . VAL A 1 118 ? 8.918 -8.909 3.477 1.00 75.56 118 VAL A CA 1
ATOM 812 C C . VAL A 1 118 ? 8.193 -7.980 2.504 1.00 75.56 118 VAL A C 1
ATOM 814 O O . VAL A 1 118 ? 8.845 -7.144 1.876 1.00 75.56 118 VAL A O 1
ATOM 817 N N . PRO A 1 119 ? 6.866 -8.105 2.342 1.00 84.25 119 PRO A N 1
ATOM 818 C CA . PRO A 1 119 ? 6.119 -7.262 1.425 1.00 84.25 119 PRO A CA 1
ATOM 819 C C . PRO A 1 119 ? 5.984 -5.847 2.008 1.00 84.25 119 PRO A C 1
ATOM 821 O O . PRO A 1 119 ? 4.954 -5.499 2.586 1.00 84.25 119 PRO A O 1
ATOM 824 N N . LEU A 1 120 ? 7.041 -5.037 1.874 1.00 90.25 120 LEU A N 1
ATOM 825 C CA . LEU A 1 120 ? 7.185 -3.724 2.518 1.00 90.25 120 LEU A CA 1
ATOM 826 C C . LEU A 1 120 ? 5.999 -2.799 2.231 1.00 90.25 120 LEU A C 1
ATOM 828 O O . LEU A 1 120 ? 5.489 -2.161 3.144 1.00 90.25 120 LEU A O 1
ATOM 832 N N . VAL A 1 121 ? 5.491 -2.804 0.994 1.00 92.12 121 VAL A N 1
ATOM 833 C CA . VAL A 1 121 ? 4.314 -2.007 0.608 1.00 92.12 121 VAL A CA 1
ATOM 834 C C . VAL A 1 121 ? 3.068 -2.419 1.397 1.00 92.12 121 VAL A C 1
ATOM 836 O O . VAL A 1 121 ? 2.314 -1.561 1.840 1.00 92.12 121 VAL A O 1
ATOM 839 N N . GLY A 1 122 ? 2.854 -3.722 1.609 1.00 93.25 122 GLY A N 1
ATOM 840 C CA . GLY A 1 122 ? 1.714 -4.203 2.391 1.00 93.25 122 GLY A CA 1
ATOM 841 C C . GLY A 1 122 ? 1.795 -3.757 3.848 1.00 93.25 122 GLY A C 1
ATOM 842 O O . GLY A 1 122 ? 0.797 -3.318 4.406 1.00 93.25 122 GLY A O 1
ATOM 843 N N . VAL A 1 123 ? 2.991 -3.811 4.443 1.00 94.94 123 VAL A N 1
ATOM 844 C CA . VAL A 1 123 ? 3.228 -3.348 5.820 1.00 94.94 123 VAL A CA 1
ATOM 845 C C . VAL A 1 123 ? 3.021 -1.836 5.938 1.00 94.94 123 VAL A C 1
ATOM 847 O O . VAL A 1 123 ? 2.299 -1.397 6.829 1.00 94.94 123 VAL A O 1
ATOM 850 N N . ALA A 1 124 ? 3.582 -1.049 5.016 1.00 95.44 124 ALA A N 1
ATOM 851 C CA . ALA A 1 124 ? 3.431 0.406 4.991 1.00 95.44 124 ALA A CA 1
ATOM 852 C C . ALA A 1 124 ? 1.957 0.836 4.907 1.00 95.44 124 ALA A C 1
ATOM 854 O O . ALA A 1 124 ? 1.508 1.682 5.678 1.00 95.44 124 ALA A O 1
ATOM 855 N N . VAL A 1 125 ? 1.171 0.198 4.030 1.00 96.50 125 VAL A N 1
ATOM 856 C CA . VAL A 1 125 ? -0.275 0.456 3.904 1.00 96.50 125 VAL A CA 1
ATOM 857 C C . VAL A 1 125 ? -1.020 0.138 5.204 1.00 96.50 125 VAL A C 1
ATOM 859 O O . VAL A 1 125 ? -1.914 0.885 5.594 1.00 96.50 125 VAL A O 1
ATOM 862 N N . GLN A 1 126 ? -0.655 -0.938 5.903 1.00 96.44 126 GLN A N 1
ATOM 863 C CA . GLN A 1 126 ? -1.293 -1.295 7.174 1.00 96.44 126 GLN A CA 1
ATOM 864 C C . GLN A 1 126 ? -0.950 -0.334 8.308 1.00 96.44 126 GLN A C 1
ATOM 866 O O . GLN A 1 126 ? -1.842 0.047 9.064 1.00 96.44 126 GLN A O 1
ATOM 871 N N . LEU A 1 127 ? 0.313 0.082 8.414 1.00 94.88 127 LEU A N 1
ATOM 872 C CA . LEU A 1 127 ? 0.741 1.074 9.400 1.00 94.88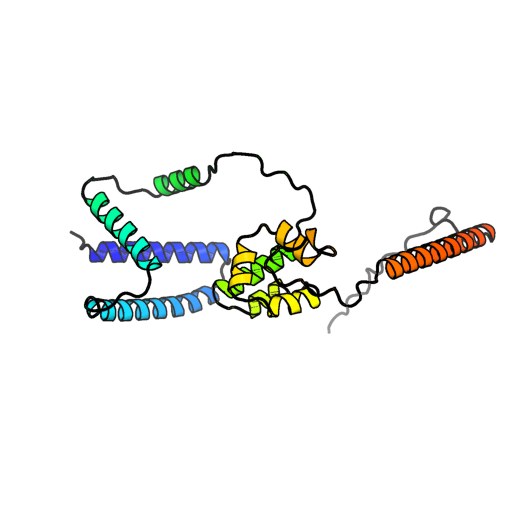 127 LEU A CA 1
ATOM 873 C C . LEU A 1 127 ? 0.064 2.425 9.152 1.00 94.88 127 LEU A C 1
ATOM 875 O O . LEU A 1 127 ? -0.454 3.028 10.090 1.00 94.88 127 LEU A O 1
ATOM 879 N N . ALA A 1 128 ? -0.019 2.850 7.888 1.00 96.31 128 ALA A N 1
ATOM 880 C CA . ALA A 1 128 ? -0.748 4.051 7.499 1.00 96.31 128 ALA A CA 1
ATOM 881 C C . ALA A 1 128 ? -2.254 3.949 7.803 1.00 96.31 128 ALA A C 1
ATOM 883 O O . ALA A 1 128 ? -2.871 4.920 8.235 1.00 96.31 128 ALA A O 1
ATOM 884 N N . ALA A 1 129 ? -2.870 2.778 7.606 1.00 96.62 129 ALA A N 1
ATOM 885 C CA . ALA A 1 129 ? -4.281 2.575 7.939 1.00 96.62 129 ALA A CA 1
ATOM 886 C C . ALA A 1 129 ? -4.513 2.638 9.456 1.00 96.62 129 ALA A C 1
ATOM 888 O O . ALA A 1 129 ? -5.453 3.289 9.916 1.00 96.62 129 ALA A O 1
ATOM 889 N N . ALA A 1 130 ? -3.631 2.014 10.241 1.00 95.81 130 ALA A N 1
ATOM 890 C CA . ALA A 1 130 ? -3.699 2.036 11.696 1.00 95.81 130 ALA A CA 1
ATOM 891 C C . ALA A 1 130 ? -3.514 3.453 12.267 1.00 95.81 130 ALA A C 1
ATOM 893 O O . ALA A 1 130 ? -4.252 3.841 13.174 1.00 95.81 130 ALA A O 1
ATOM 894 N N . SER A 1 131 ? -2.585 4.252 11.728 1.00 95.38 131 SER A N 1
ATOM 895 C CA . SER A 1 131 ? -2.361 5.628 12.198 1.00 95.38 131 SER A CA 1
ATOM 896 C C . SER A 1 131 ? -3.566 6.540 11.952 1.00 95.38 131 SER A C 1
ATOM 898 O O . SER A 1 131 ? -3.919 7.344 12.820 1.00 95.38 131 SER A O 1
ATOM 900 N N . LEU A 1 132 ? -4.263 6.369 10.823 1.00 95.38 132 LEU A N 1
ATOM 901 C CA . LEU A 1 132 ? -5.503 7.096 10.549 1.00 95.38 132 LEU A CA 1
ATOM 902 C C . LEU A 1 132 ? -6.647 6.682 11.488 1.00 95.38 132 LEU A C 1
ATOM 904 O O . LEU A 1 132 ? -7.400 7.547 11.932 1.00 95.38 132 LEU A O 1
ATOM 908 N N . LEU A 1 133 ? -6.763 5.398 11.841 1.00 94.50 133 LEU A N 1
ATOM 909 C CA . LEU A 1 133 ? -7.829 4.900 12.725 1.00 94.50 133 LEU A CA 1
ATOM 910 C C . LEU A 1 133 ? -7.634 5.274 14.202 1.00 94.50 133 LEU A C 1
ATOM 912 O O . LEU A 1 133 ? -8.612 5.540 14.896 1.00 94.50 133 LEU A O 1
ATOM 916 N N . HIS A 1 134 ? -6.393 5.287 14.698 1.00 88.06 134 HIS A N 1
ATOM 917 C CA . HIS A 1 134 ? -6.097 5.433 16.132 1.00 88.06 134 HIS A CA 1
ATOM 918 C C . HIS A 1 134 ? -5.837 6.871 16.604 1.00 88.06 134 HIS A C 1
ATOM 920 O O . HIS A 1 134 ? -5.482 7.084 17.762 1.00 88.06 134 HIS A O 1
ATOM 926 N N . GLY A 1 135 ? -6.026 7.866 15.742 1.00 70.69 135 GLY A N 1
ATOM 927 C CA . GLY A 1 135 ? -5.785 9.263 16.111 1.00 70.69 135 GLY A CA 1
ATOM 928 C C . GLY A 1 135 ? -5.829 10.261 14.959 1.00 70.69 135 GLY A C 1
ATOM 929 O O . GLY A 1 135 ? -5.629 11.447 15.201 1.00 70.69 135 GLY A O 1
ATOM 930 N N . GLY A 1 136 ? -6.097 9.809 13.727 1.00 72.50 136 GLY A N 1
ATOM 931 C CA . GLY A 1 136 ? -6.244 10.685 12.565 1.00 72.50 136 GLY A CA 1
ATOM 932 C C 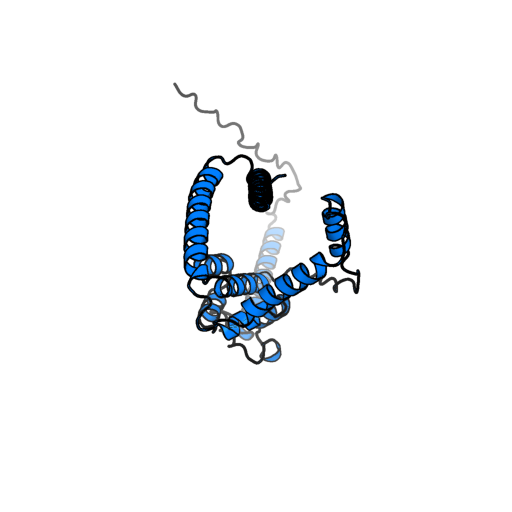. GLY A 1 136 ? -4.954 11.383 12.138 1.00 72.50 136 GLY A C 1
ATOM 933 O O . GLY A 1 136 ? -5.029 12.404 11.455 1.00 72.50 136 GLY A O 1
ATOM 934 N N . ASP A 1 137 ? -3.781 10.876 12.533 1.00 88.50 137 ASP A N 1
ATOM 935 C CA . ASP A 1 137 ? -2.508 11.511 12.190 1.00 88.50 137 ASP A CA 1
ATOM 936 C C . ASP A 1 137 ? -2.168 11.265 10.713 1.00 88.50 137 ASP A C 1
ATOM 938 O O . ASP A 1 137 ? -1.478 10.316 10.322 1.00 88.50 137 ASP A O 1
ATOM 942 N N . ALA A 1 138 ? -2.704 12.151 9.876 1.00 91.88 138 ALA A N 1
ATOM 943 C CA . ALA A 1 138 ? -2.502 12.143 8.440 1.00 91.88 138 ALA A CA 1
ATOM 944 C C . ALA A 1 138 ? -1.032 12.366 8.048 1.00 91.88 138 ALA A C 1
ATOM 946 O O . ALA A 1 138 ? -0.643 11.952 6.957 1.00 91.88 138 ALA A O 1
ATOM 947 N N . GLU A 1 139 ? -0.212 12.991 8.901 1.00 92.12 139 GLU A N 1
ATOM 948 C CA . GLU A 1 139 ? 1.218 13.174 8.629 1.00 92.12 139 GLU A CA 1
ATOM 949 C C . GLU A 1 139 ? 1.982 11.866 8.829 1.00 92.12 139 GLU A C 1
ATOM 951 O O . GLU A 1 139 ? 2.805 11.504 7.987 1.00 92.12 139 GLU A O 1
ATOM 956 N N . VAL A 1 140 ? 1.662 11.100 9.878 1.00 92.19 140 VAL A N 1
ATOM 957 C CA . VAL A 1 140 ? 2.224 9.751 10.054 1.00 92.19 140 VAL A CA 1
ATOM 958 C C . VAL A 1 140 ? 1.827 8.862 8.883 1.00 92.19 140 VAL A C 1
ATOM 960 O O . VAL A 1 140 ? 2.700 8.260 8.266 1.00 92.19 140 VAL A O 1
ATOM 963 N N . ALA A 1 141 ? 0.544 8.832 8.508 1.00 93.88 141 ALA A N 1
ATOM 964 C CA . ALA A 1 141 ? 0.090 8.057 7.351 1.00 93.88 141 ALA A CA 1
ATOM 965 C C . ALA A 1 141 ? 0.818 8.450 6.051 1.00 93.88 141 ALA A C 1
ATOM 967 O O . ALA A 1 141 ? 1.230 7.579 5.283 1.00 93.88 141 ALA A O 1
ATOM 968 N N . ARG A 1 142 ? 1.037 9.754 5.818 1.00 93.00 142 ARG A N 1
ATOM 969 C CA . ARG A 1 142 ? 1.817 10.241 4.668 1.00 93.00 142 ARG A CA 1
ATOM 970 C C . ARG A 1 142 ? 3.278 9.812 4.725 1.00 93.00 142 ARG A C 1
ATOM 972 O O . ARG A 1 142 ? 3.821 9.450 3.686 1.00 93.00 142 ARG A O 1
ATOM 979 N N . ARG A 1 143 ? 3.904 9.836 5.903 1.00 94.50 143 ARG A N 1
ATOM 980 C CA . ARG A 1 143 ? 5.295 9.408 6.085 1.00 94.50 143 ARG A CA 1
ATOM 981 C C . ARG A 1 143 ? 5.465 7.916 5.811 1.00 94.50 143 ARG A C 1
ATOM 983 O O . ARG A 1 143 ? 6.391 7.552 5.098 1.00 94.50 143 ARG A O 1
ATOM 990 N N . GLU A 1 144 ? 4.560 7.074 6.309 1.00 94.38 144 GLU A N 1
ATOM 991 C CA . GLU A 1 144 ? 4.593 5.627 6.043 1.00 94.38 144 GLU A CA 1
ATOM 992 C C . GLU A 1 144 ? 4.422 5.313 4.544 1.00 94.38 144 GLU A C 1
ATOM 994 O O . GLU A 1 144 ? 4.981 4.346 4.035 1.00 94.38 144 GLU A O 1
ATOM 999 N N . LEU A 1 145 ? 3.686 6.155 3.808 1.00 95.75 145 LEU A N 1
ATOM 1000 C CA . LEU A 1 145 ? 3.463 6.011 2.365 1.00 95.75 145 LEU A CA 1
ATOM 1001 C C . LEU A 1 145 ? 4.414 6.858 1.497 1.00 95.75 145 LEU A C 1
ATOM 1003 O O . LEU A 1 145 ? 4.202 6.963 0.283 1.00 95.75 145 LEU A O 1
ATOM 1007 N N . ALA A 1 146 ? 5.457 7.464 2.073 1.00 94.19 146 ALA A N 1
ATOM 1008 C CA . ALA A 1 146 ? 6.361 8.360 1.347 1.00 94.19 146 ALA A CA 1
ATOM 1009 C C . ALA A 1 146 ? 7.060 7.655 0.169 1.00 94.19 146 ALA A C 1
ATOM 1011 O O . ALA A 1 146 ? 7.139 8.212 -0.927 1.00 94.19 146 ALA A O 1
ATOM 1012 N N . ASP A 1 147 ? 7.451 6.395 0.365 1.00 90.75 147 ASP A N 1
ATOM 1013 C CA . ASP A 1 147 ? 8.115 5.570 -0.653 1.00 90.75 147 ASP A CA 1
ATOM 1014 C C . ASP A 1 147 ? 7.134 4.747 -1.505 1.00 90.75 147 ASP A C 1
ATOM 1016 O O . ASP A 1 147 ? 7.534 4.045 -2.437 1.00 90.75 147 ASP A O 1
ATOM 1020 N N . ALA A 1 148 ? 5.832 4.812 -1.208 1.00 91.69 148 ALA A N 1
ATOM 1021 C CA . ALA A 1 148 ? 4.830 4.094 -1.981 1.00 91.69 148 ALA A CA 1
ATOM 1022 C C . ALA A 1 148 ? 4.633 4.744 -3.365 1.00 91.69 148 ALA A C 1
ATOM 1024 O O . ALA A 1 148 ? 4.678 5.971 -3.493 1.00 91.69 148 ALA A O 1
ATOM 1025 N N . PRO A 1 149 ? 4.350 3.959 -4.420 1.00 91.00 149 PRO A N 1
ATOM 1026 C CA . PRO A 1 149 ? 4.008 4.518 -5.722 1.00 91.00 149 PRO A CA 1
ATOM 1027 C C . PRO A 1 149 ? 2.798 5.464 -5.658 1.00 91.00 149 PRO A C 1
ATOM 1029 O O . PRO A 1 149 ? 1.856 5.229 -4.900 1.00 91.00 149 PRO A O 1
ATOM 1032 N N . GLN A 1 150 ? 2.774 6.496 -6.509 1.00 89.44 150 GLN A N 1
ATOM 1033 C CA . GLN A 1 150 ? 1.725 7.527 -6.482 1.00 89.44 150 GLN A CA 1
ATOM 1034 C C . GLN A 1 150 ? 0.303 6.952 -6.582 1.00 89.44 150 GLN A C 1
ATOM 1036 O O . GLN A 1 150 ? -0.559 7.329 -5.800 1.00 89.44 150 GLN A O 1
ATOM 1041 N N . HIS A 1 151 ? 0.073 5.978 -7.466 1.00 92.06 151 HIS A N 1
ATOM 1042 C CA . HIS A 1 151 ? -1.240 5.339 -7.623 1.00 92.06 151 HIS A CA 1
ATOM 1043 C C . HIS A 1 151 ? -1.721 4.611 -6.357 1.00 92.06 151 HIS A C 1
ATOM 1045 O O . HIS A 1 151 ? -2.924 4.542 -6.113 1.00 92.06 151 HIS A O 1
ATOM 1051 N N . VAL A 1 152 ? -0.797 4.099 -5.533 1.00 95.44 152 VAL A N 1
ATOM 1052 C CA . VAL A 1 152 ? -1.120 3.494 -4.233 1.00 95.44 152 VAL A CA 1
ATOM 1053 C C . VAL A 1 152 ? -1.530 4.579 -3.247 1.00 95.44 152 VAL A C 1
ATOM 1055 O O . VAL A 1 152 ? -2.523 4.405 -2.548 1.00 95.44 152 VAL A O 1
ATOM 1058 N N . ARG A 1 153 ? -0.827 5.719 -3.224 1.00 95.31 153 ARG A N 1
ATOM 1059 C CA . ARG A 1 153 ? -1.207 6.875 -2.393 1.00 95.31 153 ARG A CA 1
ATOM 1060 C C . ARG A 1 153 ? -2.578 7.432 -2.775 1.00 95.31 153 ARG A C 1
ATOM 1062 O O . ARG A 1 153 ? -3.403 7.662 -1.895 1.00 95.31 153 ARG A O 1
ATOM 1069 N N . ASP A 1 154 ? -2.841 7.587 -4.070 1.00 94.38 154 ASP A N 1
ATOM 1070 C CA . ASP A 1 154 ? -4.123 8.082 -4.585 1.00 94.38 154 ASP A CA 1
ATOM 1071 C C . ASP A 1 154 ? -5.264 7.100 -4.289 1.00 94.38 154 ASP A C 1
ATOM 1073 O O . ASP A 1 154 ? -6.367 7.499 -3.920 1.00 94.38 154 ASP A O 1
ATOM 1077 N N . TRP A 1 155 ? -5.010 5.794 -4.429 1.00 96.00 155 TRP A N 1
ATOM 1078 C CA . TRP A 1 155 ? -5.952 4.759 -4.011 1.00 96.00 155 TRP A CA 1
ATOM 1079 C C . TRP A 1 155 ? -6.235 4.839 -2.511 1.00 96.00 155 TRP A C 1
ATOM 1081 O O . TRP A 1 155 ? -7.401 4.902 -2.125 1.00 96.00 155 TRP A O 1
ATOM 1091 N N . PHE A 1 156 ? -5.188 4.913 -1.691 1.00 96.81 156 PHE A N 1
ATOM 1092 C CA . PHE A 1 156 ? -5.294 4.964 -0.239 1.00 96.81 156 PHE A CA 1
ATOM 1093 C C . PHE A 1 156 ? -6.086 6.190 0.241 1.00 96.81 156 PHE A C 1
ATOM 1095 O O . PHE A 1 156 ? -6.925 6.074 1.129 1.00 96.81 156 PHE A O 1
ATOM 1102 N N . GLY A 1 157 ? -5.902 7.348 -0.403 1.00 95.25 157 GLY A N 1
ATOM 1103 C CA . GLY A 1 157 ? -6.647 8.576 -0.103 1.00 95.25 157 GLY A CA 1
ATOM 1104 C C . GLY A 1 157 ? -8.151 8.520 -0.407 1.00 95.25 157 GLY A C 1
ATOM 1105 O O . GLY A 1 157 ? -8.886 9.397 0.039 1.00 95.25 157 GLY A O 1
ATOM 1106 N N . ARG A 1 158 ? -8.627 7.506 -1.145 1.00 96.44 158 ARG A N 1
ATOM 1107 C CA . ARG A 1 158 ? -10.055 7.296 -1.455 1.00 96.44 158 ARG A CA 1
ATOM 1108 C C . ARG A 1 158 ? -10.728 6.259 -0.554 1.00 96.44 158 ARG A C 1
ATOM 1110 O O . ARG A 1 158 ? -11.927 6.032 -0.701 1.00 96.44 158 ARG A O 1
ATOM 1117 N N . LEU A 1 159 ? -9.974 5.606 0.330 1.00 96.69 159 LEU A N 1
ATOM 1118 C CA . LEU A 1 159 ? -10.497 4.556 1.198 1.00 96.69 159 LEU A CA 1
ATOM 1119 C C . LEU A 1 159 ? -11.401 5.134 2.286 1.00 96.69 159 LEU A C 1
ATOM 1121 O O . LEU A 1 159 ? -11.104 6.166 2.890 1.00 96.69 159 LEU A O 1
ATOM 1125 N N . THR A 1 160 ? -12.506 4.445 2.562 1.00 96.38 160 THR A N 1
ATOM 1126 C CA . THR A 1 160 ? -13.398 4.805 3.667 1.00 96.38 160 THR A CA 1
ATOM 1127 C C . THR A 1 160 ? -12.812 4.341 5.006 1.00 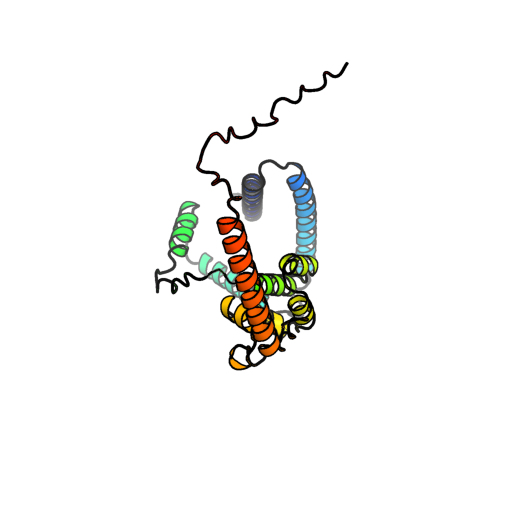96.38 160 THR A C 1
ATOM 1129 O O . THR A 1 160 ? -11.987 3.424 5.034 1.00 96.38 160 THR A O 1
ATOM 1132 N N . PRO A 1 161 ? -13.272 4.872 6.156 1.00 96.25 161 PRO A N 1
ATOM 1133 C CA . PRO A 1 161 ? -12.861 4.356 7.465 1.00 96.25 161 PRO A CA 1
ATOM 1134 C C . PRO A 1 161 ? -13.101 2.846 7.627 1.00 96.25 161 PRO A C 1
ATOM 1136 O O . PRO A 1 161 ? -12.297 2.154 8.248 1.00 96.25 161 PRO A O 1
ATOM 1139 N N . SER A 1 162 ? -14.173 2.320 7.019 1.00 96.75 162 SER A N 1
ATOM 1140 C CA . SER A 1 162 ? -14.470 0.884 7.036 1.00 96.75 162 SER A CA 1
ATOM 1141 C C . SER A 1 162 ? -13.458 0.060 6.231 1.00 96.75 162 SER A C 1
ATOM 1143 O O . SER A 1 162 ? -13.114 -1.052 6.629 1.00 96.75 162 SER A O 1
ATOM 1145 N N . ASP A 1 163 ? -12.921 0.615 5.143 1.00 97.56 163 ASP A N 1
ATOM 1146 C CA . ASP A 1 163 ? -11.881 -0.028 4.334 1.00 97.56 163 ASP A CA 1
ATOM 1147 C C . ASP A 1 163 ? -10.540 -0.029 5.068 1.00 97.56 163 ASP A C 1
ATOM 1149 O O . ASP A 1 163 ? -9.853 -1.049 5.105 1.00 97.56 163 ASP A O 1
ATOM 1153 N N . LEU A 1 164 ? -10.200 1.089 5.720 1.00 97.00 164 LEU A N 1
ATOM 1154 C CA . LEU A 1 164 ? -9.007 1.195 6.561 1.00 97.00 164 LEU A CA 1
ATOM 1155 C C . LEU A 1 164 ? -9.045 0.167 7.698 1.00 97.00 164 LEU A C 1
ATOM 1157 O O . LEU A 1 164 ? -8.050 -0.514 7.938 1.00 97.00 164 LEU A O 1
ATOM 1161 N N . GLN A 1 165 ? -10.198 -0.003 8.356 1.00 96.75 165 GLN A N 1
ATOM 1162 C CA . GLN A 1 165 ? -10.363 -1.015 9.402 1.00 96.75 165 GLN A CA 1
ATOM 1163 C C . GLN A 1 165 ? -10.198 -2.436 8.857 1.00 96.75 165 GLN A C 1
ATOM 1165 O O . GLN A 1 165 ? -9.581 -3.277 9.503 1.00 96.75 165 GLN A O 1
ATOM 1170 N N . ARG A 1 166 ? -10.692 -2.727 7.649 1.00 96.69 166 ARG A N 1
ATOM 1171 C CA . ARG A 1 166 ? -10.436 -4.032 7.025 1.00 96.69 166 ARG A CA 1
ATOM 1172 C C . ARG A 1 166 ? -8.950 -4.233 6.753 1.00 96.69 166 ARG A C 1
ATOM 1174 O O . ARG A 1 166 ? -8.419 -5.288 7.095 1.00 96.69 166 ARG A O 1
ATOM 1181 N N . LEU A 1 167 ? -8.262 -3.232 6.202 1.00 96.81 167 LEU A N 1
ATOM 1182 C CA . LEU A 1 167 ? -6.830 -3.320 5.899 1.00 96.81 167 LEU A CA 1
ATOM 1183 C C . LEU A 1 167 ? -5.977 -3.653 7.129 1.00 96.81 167 LEU A C 1
ATOM 1185 O O . LEU A 1 167 ? -5.024 -4.422 6.994 1.00 96.81 167 LEU A O 1
ATOM 1189 N N . THR A 1 168 ? -6.325 -3.149 8.317 1.00 96.69 168 THR A N 1
ATOM 1190 C CA . THR A 1 168 ? -5.586 -3.458 9.556 1.00 96.69 168 THR A CA 1
ATOM 1191 C C . THR A 1 168 ? -5.830 -4.872 10.084 1.00 96.69 168 THR A C 1
ATOM 1193 O O . THR A 1 168 ? -4.979 -5.407 10.790 1.00 96.69 168 THR A O 1
ATOM 1196 N N . THR A 1 169 ? -6.947 -5.510 9.720 1.00 96.56 169 THR A N 1
ATOM 1197 C CA . THR A 1 169 ? -7.267 -6.892 10.137 1.00 96.56 169 THR A CA 1
ATOM 1198 C C . THR A 1 169 ? -6.698 -7.970 9.214 1.00 96.56 169 THR A C 1
ATOM 1200 O O . THR A 1 169 ? -6.596 -9.133 9.602 1.00 96.56 169 THR A O 1
ATOM 1203 N N . LEU A 1 170 ? -6.339 -7.612 7.979 1.00 96.12 170 LEU A N 1
ATOM 1204 C CA . LEU A 1 170 ? -5.839 -8.564 6.991 1.00 96.12 170 LEU A CA 1
ATOM 1205 C C . LEU A 1 170 ? -4.351 -8.890 7.212 1.00 96.12 170 LEU A C 1
ATOM 1207 O O . LEU A 1 170 ? -3.627 -8.132 7.846 1.00 96.12 170 LEU A O 1
ATOM 1211 N N . PRO A 1 171 ? -3.825 -9.997 6.669 1.00 95.81 171 PRO A N 1
ATOM 1212 C CA . PRO A 1 171 ? -2.380 -10.213 6.630 1.00 95.81 171 PRO A CA 1
ATOM 1213 C C . PRO A 1 171 ? -1.689 -9.246 5.654 1.00 95.81 171 PRO A C 1
ATOM 1215 O O . PRO A 1 171 ? -2.161 -9.064 4.528 1.00 95.81 171 PRO A O 1
ATOM 1218 N N . SER A 1 172 ? -0.515 -8.716 6.017 1.00 94.44 172 SER A N 1
ATOM 1219 C CA . SER A 1 172 ? 0.273 -7.789 5.175 1.00 94.44 172 SER A CA 1
ATOM 1220 C C . SER A 1 172 ? 0.548 -8.325 3.765 1.00 94.44 172 SER A C 1
ATOM 1222 O O . SER A 1 172 ? 0.496 -7.585 2.784 1.00 94.44 172 SER A O 1
ATOM 1224 N N . ARG A 1 173 ? 0.772 -9.640 3.628 1.00 93.62 173 ARG A N 1
ATOM 1225 C CA . ARG A 1 173 ? 0.955 -10.313 2.330 1.00 93.62 173 ARG A CA 1
ATOM 1226 C C . ARG A 1 173 ? -0.299 -10.269 1.453 1.00 93.62 173 ARG A C 1
ATOM 1228 O O . ARG A 1 173 ? -0.182 -10.178 0.234 1.00 93.62 173 ARG A O 1
ATOM 1235 N N . THR A 1 174 ? -1.487 -10.341 2.049 1.00 95.81 174 THR A N 1
ATOM 1236 C CA . THR A 1 174 ? -2.761 -10.228 1.325 1.00 95.81 174 THR A CA 1
ATOM 1237 C C . THR A 1 174 ? -2.981 -8.797 0.855 1.00 95.81 174 THR A C 1
ATOM 1239 O O . THR A 1 174 ? -3.328 -8.596 -0.304 1.00 95.81 174 THR A O 1
ATOM 1242 N N . VAL A 1 175 ? -2.683 -7.813 1.709 1.00 96.44 175 VAL A N 1
ATOM 1243 C CA . VAL A 1 175 ? -2.720 -6.390 1.337 1.00 96.44 175 VAL A CA 1
ATOM 1244 C C . VAL A 1 175 ? -1.748 -6.107 0.195 1.00 96.44 175 VAL A C 1
ATOM 1246 O O . VAL A 1 175 ? -2.133 -5.512 -0.803 1.00 96.44 175 VAL A O 1
ATOM 1249 N N . HIS A 1 176 ? -0.512 -6.595 0.288 1.00 95.00 176 HIS A N 1
ATOM 1250 C CA . HIS A 1 176 ? 0.477 -6.418 -0.770 1.00 95.00 176 HIS A CA 1
ATOM 1251 C C . HIS A 1 176 ? 0.015 -6.992 -2.106 1.00 95.00 176 HIS A C 1
ATOM 1253 O O . HIS A 1 176 ? 0.070 -6.286 -3.103 1.00 95.00 176 HIS A O 1
ATOM 1259 N N . ARG A 1 177 ? -0.490 -8.231 -2.109 1.00 94.69 177 ARG A N 1
ATOM 1260 C CA . ARG A 1 177 ? -1.020 -8.876 -3.314 1.00 94.69 177 ARG A CA 1
ATOM 1261 C C . ARG A 1 177 ? -2.185 -8.099 -3.923 1.00 94.69 177 ARG A C 1
ATOM 1263 O O . ARG A 1 177 ? -2.228 -7.978 -5.134 1.00 94.69 177 ARG A O 1
ATOM 1270 N N . HIS A 1 178 ? -3.073 -7.531 -3.109 1.00 95.94 178 HIS A N 1
ATOM 1271 C CA . HIS A 1 178 ? -4.142 -6.667 -3.609 1.00 95.94 178 HIS A CA 1
ATOM 1272 C C . HIS A 1 178 ? -3.603 -5.375 -4.232 1.00 95.94 178 HIS A C 1
ATOM 1274 O O . HIS A 1 178 ? -4.073 -4.960 -5.287 1.00 95.94 178 HIS A O 1
ATOM 1280 N N . VAL A 1 179 ? -2.603 -4.758 -3.598 1.00 94.81 179 VAL A N 1
ATOM 1281 C CA . VAL A 1 179 ? -1.990 -3.515 -4.080 1.00 94.81 179 VAL A CA 1
ATOM 1282 C C . VAL A 1 179 ? -1.217 -3.722 -5.382 1.00 94.81 179 VAL A C 1
ATOM 1284 O O . VAL A 1 179 ? -1.207 -2.837 -6.231 1.00 94.81 179 VAL A O 1
ATOM 1287 N N . THR A 1 180 ? -0.600 -4.889 -5.561 1.00 91.94 180 THR A N 1
ATOM 1288 C CA . THR A 1 180 ? 0.141 -5.252 -6.776 1.00 91.94 180 THR A CA 1
ATOM 1289 C C . THR A 1 180 ? -0.675 -6.090 -7.763 1.00 91.94 180 THR A C 1
ATOM 1291 O O . THR A 1 180 ? -0.117 -6.570 -8.749 1.00 91.94 180 THR A O 1
ATOM 1294 N N . ALA A 1 181 ? -1.978 -6.272 -7.523 1.00 92.25 181 ALA A N 1
ATOM 1295 C CA . ALA A 1 181 ? -2.823 -7.161 -8.311 1.00 92.25 181 ALA A CA 1
ATOM 1296 C C . ALA A 1 181 ? -2.972 -6.669 -9.756 1.00 92.25 181 ALA A C 1
ATOM 1298 O O . ALA A 1 181 ? -3.618 -5.652 -10.024 1.00 92.25 181 ALA A O 1
ATOM 1299 N N . THR A 1 182 ? -2.458 -7.451 -10.701 1.00 87.75 182 THR A N 1
ATOM 1300 C CA . THR A 1 182 ? -2.793 -7.332 -12.126 1.00 87.75 182 THR A CA 1
ATOM 1301 C C . THR A 1 182 ? -4.174 -7.920 -12.394 1.00 87.75 182 THR A C 1
ATOM 1303 O O . THR A 1 182 ? -5.010 -7.295 -13.052 1.00 87.75 182 THR A O 1
ATOM 1306 N N . ASP A 1 183 ? -4.451 -9.071 -11.784 1.00 89.19 183 ASP A N 1
ATOM 1307 C CA . ASP A 1 183 ? -5.644 -9.872 -12.024 1.00 89.19 183 ASP A CA 1
ATOM 1308 C C . ASP A 1 183 ? -6.711 -9.683 -10.947 1.00 89.19 183 ASP A C 1
ATOM 1310 O O . ASP A 1 183 ? -6.433 -9.347 -9.795 1.00 89.19 183 ASP A O 1
ATOM 1314 N N . ALA A 1 184 ? -7.973 -9.917 -11.314 1.00 90.75 184 ALA A N 1
ATOM 1315 C CA . ALA A 1 184 ? -9.097 -9.793 -10.387 1.00 90.75 184 ALA A CA 1
ATOM 1316 C C . ALA A 1 184 ? -9.046 -10.823 -9.242 1.00 90.75 184 ALA A C 1
ATOM 1318 O O . ALA A 1 184 ? -9.522 -10.531 -8.149 1.00 90.75 184 ALA A O 1
ATOM 1319 N N . SER A 1 185 ? -8.443 -11.996 -9.467 1.00 92.69 185 SER A N 1
ATOM 1320 C CA . SER A 1 185 ? -8.306 -13.065 -8.465 1.00 92.69 185 SER A CA 1
ATOM 1321 C C . SER A 1 185 ? -7.403 -12.699 -7.290 1.00 92.69 185 SER A C 1
ATOM 1323 O O . SER A 1 185 ? -7.556 -13.249 -6.204 1.00 92.69 185 SER A O 1
ATOM 1325 N N . ASP A 1 186 ? -6.469 -11.773 -7.500 1.00 93.44 186 ASP A N 1
ATOM 1326 C CA . ASP A 1 186 ? -5.545 -11.303 -6.468 1.00 93.44 186 ASP A CA 1
ATOM 1327 C C . ASP A 1 186 ? -6.107 -10.118 -5.672 1.00 93.44 186 ASP A C 1
ATOM 1329 O O . ASP A 1 186 ? -5.477 -9.628 -4.730 1.00 93.44 186 ASP A O 1
ATOM 1333 N N . ARG A 1 187 ? -7.316 -9.662 -6.021 1.00 94.69 187 ARG A N 1
ATOM 1334 C CA . ARG A 1 187 ? -7.981 -8.547 -5.354 1.00 94.69 187 ARG A CA 1
ATOM 1335 C C . ARG A 1 187 ? -8.835 -9.038 -4.191 1.00 94.69 187 ARG A C 1
ATOM 1337 O O . ARG A 1 187 ? -9.444 -10.102 -4.226 1.00 94.69 187 ARG A O 1
ATOM 1344 N N . ILE A 1 188 ? -8.909 -8.214 -3.155 1.00 96.31 188 ILE A N 1
ATOM 1345 C CA . ILE A 1 188 ? -9.832 -8.405 -2.041 1.00 96.31 188 ILE A CA 1
ATOM 1346 C C . ILE A 1 188 ? -11.223 -7.976 -2.528 1.00 96.31 188 ILE A C 1
ATOM 1348 O O . ILE A 1 188 ? -11.377 -6.844 -2.976 1.00 96.31 188 ILE A O 1
ATOM 1352 N N . ALA A 1 189 ? -12.206 -8.880 -2.451 1.00 91.06 189 ALA A N 1
ATOM 1353 C CA . ALA A 1 189 ? -13.499 -8.780 -3.145 1.00 91.06 189 ALA A CA 1
ATOM 1354 C C . ALA A 1 189 ? -14.350 -7.534 -2.813 1.00 91.06 189 ALA A C 1
ATOM 1356 O O . ALA A 1 189 ? -15.203 -7.166 -3.611 1.00 91.06 189 ALA A O 1
ATOM 1357 N N . ASP A 1 190 ? -14.070 -6.851 -1.701 1.00 93.19 190 ASP A N 1
ATOM 1358 C CA . ASP A 1 190 ? -14.839 -5.688 -1.235 1.00 93.19 190 ASP A CA 1
ATOM 1359 C C . ASP A 1 190 ? -14.022 -4.395 -1.144 1.00 93.19 190 ASP A C 1
ATOM 1361 O O . ASP A 1 190 ? -14.553 -3.363 -0.737 1.00 93.19 190 ASP A O 1
ATOM 1365 N N . LEU A 1 191 ? -12.726 -4.437 -1.466 1.00 95.94 191 LEU A N 1
ATOM 1366 C CA . LEU A 1 191 ? -11.909 -3.228 -1.476 1.00 95.94 191 LEU A CA 1
ATOM 1367 C C . LEU A 1 191 ? -11.920 -2.599 -2.871 1.00 95.94 191 LEU A C 1
ATOM 1369 O O . LEU A 1 191 ? -11.820 -3.324 -3.869 1.00 95.94 191 LEU A O 1
ATOM 1373 N N . PRO A 1 192 ? -11.986 -1.256 -2.968 1.00 95.44 192 PRO A N 1
ATOM 1374 C CA . PRO A 1 192 ? -11.825 -0.568 -4.239 1.00 95.44 192 PRO A CA 1
ATOM 1375 C C . PRO A 1 192 ? -10.532 -1.024 -4.928 1.00 95.44 192 PRO A C 1
ATOM 1377 O O . PRO A 1 192 ? -9.5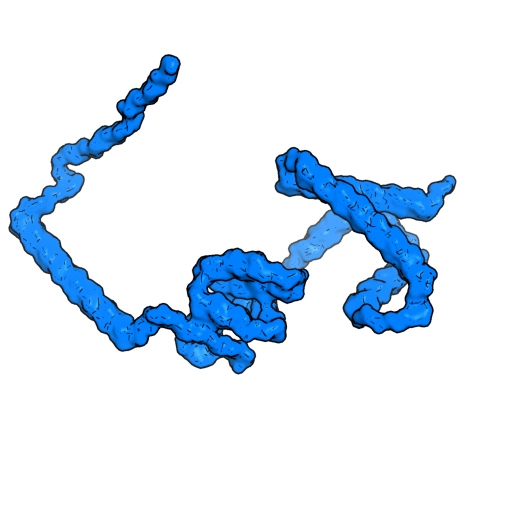04 -1.133 -4.256 1.00 95.44 192 PRO A O 1
ATOM 1380 N N . PRO A 1 193 ? -10.529 -1.276 -6.248 1.00 94.06 193 PRO A N 1
ATOM 1381 C CA . PRO A 1 193 ? -9.319 -1.700 -6.934 1.00 94.06 193 PRO A CA 1
ATOM 1382 C C . PRO A 1 193 ? -8.257 -0.598 -6.875 1.00 94.06 193 PRO A C 1
ATOM 1384 O O . PRO A 1 193 ? -8.553 0.589 -7.067 1.00 94.06 193 PRO A O 1
ATOM 1387 N N . VAL A 1 194 ? -7.006 -0.997 -6.649 1.00 93.00 194 VAL A N 1
ATOM 1388 C CA . VAL A 1 194 ? -5.868 -0.090 -6.803 1.00 93.00 194 VAL A CA 1
ATOM 1389 C C . VAL A 1 194 ? -5.784 0.292 -8.277 1.00 93.00 194 VAL A C 1
ATOM 1391 O O . VAL A 1 194 ? -5.845 -0.570 -9.156 1.00 93.00 194 VAL A O 1
ATOM 1394 N N . GLY A 1 195 ? -5.735 1.597 -8.558 1.00 83.94 195 GLY A N 1
ATOM 1395 C CA . GLY A 1 195 ? -5.612 2.079 -9.931 1.00 83.94 195 GLY A CA 1
ATOM 1396 C C . GLY A 1 195 ? -4.370 1.477 -10.584 1.00 83.94 195 GLY A C 1
ATOM 1397 O O . GLY A 1 195 ? -3.357 1.285 -9.911 1.00 83.94 195 GLY A O 1
ATOM 1398 N N . ALA A 1 196 ? -4.448 1.178 -11.883 1.00 76.38 196 ALA A N 1
ATOM 1399 C CA . ALA A 1 196 ? -3.285 0.701 -12.621 1.00 76.38 196 ALA A CA 1
ATOM 1400 C C . ALA A 1 196 ? -2.127 1.687 -12.432 1.00 76.38 196 ALA A C 1
ATOM 1402 O O . ALA A 1 196 ? -2.331 2.905 -12.492 1.00 76.38 196 ALA A O 1
ATOM 1403 N N . ALA A 1 197 ? -0.920 1.171 -12.191 1.00 71.38 197 ALA A N 1
ATOM 1404 C CA . ALA A 1 197 ? 0.247 2.027 -12.091 1.00 71.38 197 ALA A CA 1
ATOM 1405 C C . ALA A 1 197 ? 0.365 2.846 -13.392 1.00 71.38 197 ALA A C 1
ATOM 1407 O O . ALA A 1 197 ? 0.395 2.250 -14.472 1.00 71.38 197 ALA A O 1
ATOM 1408 N N . PRO A 1 198 ? 0.385 4.190 -13.338 1.00 57.16 198 PRO A N 1
ATOM 1409 C CA . PRO A 1 198 ? 0.554 4.997 -14.535 1.00 57.16 198 PRO A CA 1
ATOM 1410 C C . PRO A 1 198 ? 1.902 4.638 -15.162 1.00 57.16 198 PRO A C 1
ATOM 1412 O O . PRO A 1 198 ? 2.940 4.722 -14.507 1.00 57.16 198 PRO A O 1
ATOM 1415 N N . GLY A 1 199 ? 1.872 4.169 -16.409 1.00 58.38 199 GLY A N 1
ATOM 1416 C CA . GLY A 1 199 ? 3.060 3.662 -17.096 1.00 58.38 199 GLY A CA 1
ATOM 1417 C C . GLY A 1 199 ? 3.403 2.198 -16.808 1.00 58.38 199 GLY A C 1
ATOM 1418 O O . GLY A 1 199 ? 4.496 1.768 -17.172 1.00 58.38 199 GLY A O 1
ATOM 1419 N N . ALA A 1 200 ? 2.499 1.411 -16.206 1.00 59.69 200 ALA A N 1
ATOM 1420 C CA . ALA A 1 200 ? 2.553 -0.040 -16.343 1.00 59.69 200 ALA A CA 1
ATOM 1421 C C . ALA A 1 200 ? 2.448 -0.355 -17.833 1.00 59.69 200 ALA A C 1
ATOM 1423 O O . ALA A 1 200 ? 1.360 -0.358 -18.408 1.00 59.69 200 ALA A O 1
ATOM 1424 N N . MET A 1 201 ? 3.609 -0.542 -18.459 1.00 61.00 201 MET A N 1
ATOM 1425 C CA . MET A 1 201 ? 3.689 -1.016 -19.825 1.00 61.00 201 MET A CA 1
ATOM 1426 C C . MET A 1 201 ? 2.811 -2.251 -19.928 1.00 61.00 201 MET A C 1
ATOM 1428 O O . MET A 1 201 ? 2.959 -3.183 -19.131 1.00 61.00 201 MET A O 1
ATOM 1432 N N . SER A 1 202 ? 1.905 -2.233 -20.898 1.00 75.94 202 SER A N 1
ATOM 1433 C CA . SER A 1 202 ? 1.109 -3.399 -21.248 1.00 75.94 202 SER A CA 1
ATOM 1434 C C . SER A 1 202 ? 2.024 -4.607 -21.460 1.00 75.94 202 SER A C 1
ATOM 1436 O O . SER A 1 202 ? 3.186 -4.463 -21.848 1.00 75.94 202 SER A O 1
ATOM 1438 N N . ASP A 1 203 ? 1.514 -5.823 -21.281 1.00 71.44 203 ASP A N 1
ATOM 1439 C CA . ASP A 1 203 ? 2.301 -7.041 -21.527 1.00 71.44 203 ASP A CA 1
ATOM 1440 C C . ASP A 1 203 ? 2.912 -7.076 -22.935 1.00 71.44 203 ASP A C 1
ATOM 1442 O O . ASP A 1 203 ? 3.963 -7.681 -23.163 1.00 71.44 203 ASP A O 1
ATOM 1446 N N . ALA A 1 204 ? 2.242 -6.445 -23.904 1.00 76.56 204 ALA A N 1
ATOM 1447 C CA . ALA A 1 204 ? 2.747 -6.272 -25.258 1.00 76.56 204 ALA A CA 1
ATOM 1448 C C . ALA A 1 204 ? 3.951 -5.318 -25.294 1.00 76.56 204 ALA A C 1
ATOM 1450 O O . ALA A 1 204 ? 4.975 -5.650 -25.891 1.00 76.56 204 ALA A O 1
ATOM 1451 N N . GLU A 1 205 ? 3.868 -4.174 -24.616 1.00 77.62 205 GLU A N 1
ATOM 1452 C CA . GLU A 1 205 ? 4.969 -3.217 -24.489 1.00 77.62 205 GLU A CA 1
ATOM 1453 C C . GLU A 1 205 ? 6.141 -3.801 -23.694 1.00 77.62 205 GLU A C 1
ATOM 1455 O O . GLU A 1 205 ? 7.286 -3.639 -24.109 1.00 77.62 205 GLU A O 1
ATOM 1460 N N . GLN A 1 206 ? 5.896 -4.548 -22.611 1.00 76.56 206 GLN A N 1
ATOM 1461 C CA . GLN A 1 206 ? 6.950 -5.247 -21.862 1.00 76.56 206 GLN A CA 1
ATOM 1462 C C . GLN A 1 206 ? 7.674 -6.266 -22.732 1.00 76.56 206 GLN A C 1
ATOM 1464 O O . GLN A 1 206 ? 8.907 -6.279 -22.779 1.00 76.56 206 GLN A O 1
ATOM 1469 N N . ARG A 1 207 ? 6.929 -7.082 -23.486 1.00 83.62 207 ARG A N 1
ATOM 1470 C CA . ARG A 1 207 ? 7.522 -8.014 -24.452 1.00 83.62 207 ARG A CA 1
ATOM 1471 C C . ARG A 1 207 ? 8.305 -7.279 -25.537 1.00 83.62 207 ARG A C 1
ATOM 1473 O O . ARG A 1 207 ? 9.408 -7.709 -25.876 1.00 83.62 207 ARG A O 1
ATOM 1480 N N . ALA A 1 208 ? 7.787 -6.162 -26.045 1.00 86.50 208 ALA A N 1
ATOM 1481 C CA . ALA A 1 208 ? 8.470 -5.347 -27.045 1.00 86.50 208 ALA A CA 1
ATOM 1482 C C . ALA A 1 208 ? 9.769 -4.727 -26.501 1.00 86.50 208 ALA A C 1
ATOM 1484 O O . ALA A 1 208 ? 10.798 -4.773 -27.179 1.00 86.50 208 ALA A O 1
ATOM 1485 N N . ALA A 1 209 ? 9.761 -4.215 -25.270 1.00 80.56 209 ALA A N 1
ATOM 1486 C CA . ALA A 1 209 ? 10.937 -3.653 -24.615 1.00 80.56 209 ALA A CA 1
ATOM 1487 C C . ALA A 1 209 ? 11.983 -4.723 -24.292 1.00 80.56 209 ALA A C 1
ATOM 1489 O O . ALA A 1 209 ? 13.165 -4.510 -24.556 1.00 80.56 209 ALA A O 1
ATOM 1490 N N . LEU A 1 210 ? 11.570 -5.903 -23.816 1.00 90.62 210 LEU A N 1
ATOM 1491 C CA . LEU A 1 210 ? 12.473 -7.041 -23.619 1.00 90.62 210 LEU A CA 1
ATOM 1492 C C . LEU A 1 210 ? 13.095 -7.494 -24.943 1.00 90.62 210 LEU A C 1
ATOM 1494 O O . LEU A 1 210 ? 14.299 -7.746 -25.007 1.00 90.62 210 LEU A O 1
ATOM 1498 N N . ALA A 1 211 ? 12.313 -7.554 -26.023 1.00 91.56 211 ALA A N 1
ATOM 1499 C CA . ALA A 1 211 ? 12.831 -7.861 -27.353 1.00 91.56 211 ALA A CA 1
ATOM 1500 C C . ALA A 1 211 ? 13.794 -6.775 -27.867 1.00 91.56 211 ALA A C 1
ATOM 1502 O O . ALA A 1 211 ? 14.806 -7.088 -28.497 1.00 91.56 211 ALA A O 1
ATOM 1503 N N . ALA A 1 212 ? 13.520 -5.497 -27.596 1.00 88.12 212 ALA A N 1
ATOM 1504 C CA . ALA A 1 212 ? 14.414 -4.392 -27.935 1.00 88.12 212 ALA A CA 1
ATOM 1505 C C . ALA A 1 212 ? 15.727 -4.449 -27.134 1.00 88.12 212 ALA A C 1
ATOM 1507 O O . ALA A 1 212 ? 16.801 -4.339 -27.722 1.00 88.12 212 ALA A O 1
ATOM 1508 N N . ALA A 1 213 ? 15.658 -4.704 -25.826 1.00 87.50 213 ALA A N 1
ATOM 1509 C CA . ALA A 1 213 ? 16.822 -4.869 -24.959 1.00 87.50 213 ALA A CA 1
ATOM 1510 C C . ALA A 1 213 ? 17.688 -6.063 -25.387 1.00 87.50 213 ALA A C 1
ATOM 1512 O O . ALA A 1 213 ? 18.905 -5.936 -25.494 1.00 87.50 213 ALA A O 1
ATOM 1513 N N . ARG A 1 214 ? 17.069 -7.204 -25.730 1.00 91.94 214 ARG A N 1
ATOM 1514 C CA . ARG A 1 214 ? 17.784 -8.372 -26.274 1.00 91.94 214 ARG A CA 1
ATOM 1515 C C . ARG A 1 214 ? 18.507 -8.051 -27.581 1.00 91.94 214 ARG A C 1
ATOM 1517 O O . ARG A 1 214 ? 19.643 -8.478 -27.753 1.00 91.94 214 ARG A O 1
ATOM 1524 N N . ARG A 1 215 ? 17.884 -7.279 -28.480 1.00 92.25 215 ARG A N 1
ATOM 1525 C CA . ARG A 1 215 ? 18.520 -6.832 -29.732 1.00 92.25 215 ARG A CA 1
ATOM 1526 C C . ARG A 1 215 ? 19.705 -5.899 -29.480 1.00 92.25 215 ARG A C 1
ATOM 1528 O O . ARG A 1 215 ? 20.733 -6.074 -30.123 1.00 92.25 215 ARG A O 1
ATOM 1535 N N . ARG A 1 216 ? 19.592 -4.971 -28.523 1.00 88.19 216 ARG A N 1
ATOM 1536 C CA . ARG A 1 216 ? 20.707 -4.095 -28.121 1.00 88.19 216 ARG A CA 1
ATOM 1537 C C . ARG A 1 216 ? 21.875 -4.895 -27.553 1.00 88.19 216 ARG A C 1
ATOM 1539 O O . ARG A 1 216 ? 22.975 -4.767 -28.067 1.00 88.19 216 ARG A O 1
ATOM 1546 N N . MET A 1 217 ? 21.621 -5.808 -26.612 1.00 88.94 217 MET A N 1
ATOM 1547 C CA . MET A 1 217 ? 22.675 -6.665 -26.054 1.00 88.94 217 MET A CA 1
ATOM 1548 C C . MET A 1 217 ? 23.329 -7.572 -27.104 1.00 88.94 217 MET A C 1
ATOM 1550 O O . MET A 1 217 ? 24.528 -7.829 -27.037 1.00 88.94 217 MET A O 1
ATOM 1554 N N . ALA A 1 218 ? 22.564 -8.077 -28.077 1.00 87.69 218 ALA A N 1
ATOM 1555 C CA . ALA A 1 218 ? 23.131 -8.850 -29.180 1.00 87.69 218 ALA A CA 1
ATOM 1556 C C . ALA A 1 218 ? 24.052 -7.990 -30.065 1.00 87.69 218 ALA A C 1
ATOM 1558 O O . ALA A 1 218 ? 25.124 -8.452 -30.450 1.00 87.69 218 ALA A O 1
ATOM 1559 N N . GLY A 1 219 ? 23.662 -6.739 -30.335 1.00 88.88 219 GLY A N 1
ATOM 1560 C CA . GLY A 1 219 ? 24.493 -5.766 -31.046 1.00 88.88 219 GLY A CA 1
ATOM 1561 C C . GLY A 1 219 ? 25.768 -5.411 -30.281 1.00 88.88 219 GLY A C 1
ATOM 1562 O O . GLY A 1 219 ? 26.855 -5.510 -30.840 1.00 88.88 219 GLY A O 1
ATOM 1563 N N . GLU A 1 220 ? 25.649 -5.103 -28.988 1.00 87.81 220 GLU A N 1
ATOM 1564 C CA . GLU A 1 220 ? 26.787 -4.808 -28.108 1.00 87.81 220 GLU A CA 1
ATOM 1565 C C . GLU A 1 220 ? 27.764 -5.986 -28.033 1.00 87.81 220 GLU A C 1
ATOM 1567 O O . GLU A 1 220 ? 28.969 -5.789 -28.123 1.00 87.81 220 GLU A O 1
ATOM 1572 N N . ARG A 1 221 ? 27.276 -7.233 -27.946 1.00 85.75 221 ARG A N 1
ATOM 1573 C CA . ARG A 1 221 ? 28.147 -8.421 -27.987 1.00 85.75 221 ARG A CA 1
ATOM 1574 C C . ARG A 1 221 ? 28.908 -8.540 -29.303 1.00 85.75 221 ARG A C 1
ATOM 1576 O O . ARG A 1 221 ? 30.101 -8.826 -29.272 1.00 85.75 221 ARG A O 1
ATOM 1583 N N . ALA A 1 222 ? 28.245 -8.314 -30.438 1.00 85.44 222 ALA A N 1
ATOM 1584 C CA . ALA A 1 222 ? 28.898 -8.353 -31.745 1.00 85.44 222 ALA A CA 1
ATOM 1585 C C . ALA A 1 222 ? 29.949 -7.240 -31.888 1.00 85.44 222 ALA A C 1
ATOM 1587 O O . ALA A 1 222 ? 31.017 -7.461 -32.459 1.00 85.44 222 ALA A O 1
ATOM 1588 N N . GLU A 1 223 ? 29.678 -6.058 -31.332 1.00 84.12 223 GLU A N 1
ATOM 1589 C CA . GLU A 1 223 ? 30.622 -4.944 -31.298 1.00 84.12 223 GLU A CA 1
ATOM 1590 C C . GLU A 1 223 ? 31.820 -5.233 -30.385 1.00 84.12 223 GLU A C 1
ATOM 1592 O O . GLU A 1 223 ? 32.959 -5.054 -30.812 1.00 84.12 223 GLU A O 1
ATOM 1597 N N . VAL A 1 224 ? 31.591 -5.774 -29.184 1.00 83.94 224 VAL A N 1
ATOM 1598 C CA . VAL A 1 224 ? 32.647 -6.216 -28.257 1.00 83.94 224 VAL A CA 1
ATOM 1599 C C . VAL A 1 224 ? 33.518 -7.300 -28.895 1.00 83.94 224 VAL A C 1
ATOM 1601 O O . VAL A 1 224 ? 34.743 -7.239 -28.813 1.00 83.94 224 VAL A O 1
ATOM 1604 N N . GLU A 1 225 ? 32.921 -8.263 -29.596 1.00 83.69 225 GLU A N 1
ATOM 1605 C CA . GLU A 1 225 ? 33.664 -9.302 -30.312 1.00 83.69 225 GLU A CA 1
ATOM 1606 C C . GLU A 1 225 ? 34.473 -8.720 -31.487 1.00 83.69 225 GLU A C 1
ATOM 1608 O O . GLU A 1 225 ? 35.628 -9.095 -31.710 1.00 83.69 225 GLU A O 1
ATOM 1613 N N . ALA A 1 226 ? 33.909 -7.751 -32.215 1.00 82.56 226 ALA A N 1
ATOM 1614 C CA . ALA A 1 226 ? 34.611 -7.028 -33.273 1.00 82.56 226 ALA A CA 1
ATOM 1615 C C . ALA A 1 226 ? 35.736 -6.125 -32.732 1.00 82.56 226 ALA A C 1
ATOM 1617 O O . ALA A 1 226 ? 36.728 -5.905 -33.430 1.00 82.56 226 ALA A O 1
ATOM 1618 N N . MET A 1 227 ? 35.608 -5.593 -31.514 1.00 79.94 227 MET A N 1
ATOM 1619 C CA . MET A 1 227 ? 36.674 -4.866 -30.815 1.00 79.94 227 MET A CA 1
ATOM 1620 C C . MET A 1 227 ? 37.774 -5.817 -30.328 1.00 79.94 227 MET A C 1
ATOM 1622 O O . MET A 1 227 ? 38.955 -5.512 -30.496 1.00 79.94 227 MET A O 1
ATOM 1626 N N . GLY A 1 228 ? 37.408 -6.998 -29.818 1.00 80.69 228 GLY A N 1
ATOM 1627 C CA . GLY A 1 228 ? 38.351 -8.058 -29.451 1.00 80.69 228 GLY A CA 1
ATOM 1628 C C . GLY A 1 228 ? 39.184 -8.531 -30.646 1.00 80.69 228 GLY A C 1
ATOM 1629 O O . GLY A 1 228 ? 40.405 -8.629 -30.551 1.00 80.69 228 GLY A O 1
ATOM 1630 N N . ARG A 1 229 ? 38.554 -8.714 -31.815 1.00 82.88 229 ARG A N 1
ATOM 1631 C CA . ARG A 1 229 ? 39.248 -9.071 -33.067 1.00 82.88 229 ARG A CA 1
ATOM 1632 C C . ARG A 1 229 ? 40.159 -7.969 -33.615 1.00 82.88 229 ARG A C 1
ATOM 1634 O O . ARG A 1 229 ? 41.127 -8.278 -34.300 1.00 82.88 229 ARG A O 1
ATOM 1641 N N . ARG A 1 230 ? 39.878 -6.698 -33.308 1.00 79.75 230 ARG A N 1
ATOM 1642 C CA . ARG A 1 230 ? 40.720 -5.548 -33.688 1.00 79.75 230 ARG A CA 1
ATOM 1643 C C . ARG A 1 230 ? 41.936 -5.346 -32.769 1.00 79.75 230 ARG A C 1
ATOM 1645 O O . ARG A 1 230 ? 42.689 -4.403 -32.980 1.00 79.75 230 ARG A O 1
ATOM 1652 N N . GLY A 1 231 ? 42.150 -6.229 -31.786 1.00 63.19 231 GLY A N 1
ATOM 1653 C CA . GLY A 1 231 ? 43.375 -6.278 -30.977 1.00 63.19 231 GLY A CA 1
ATOM 1654 C C . GLY A 1 231 ? 43.509 -5.173 -29.922 1.00 63.19 231 GLY A C 1
ATOM 1655 O O . GLY A 1 231 ? 44.610 -4.927 -29.443 1.00 63.19 231 GLY A O 1
ATOM 1656 N N . GLY A 1 232 ? 42.416 -4.488 -29.567 1.00 59.81 232 GLY A N 1
ATOM 1657 C CA . GLY A 1 232 ? 42.462 -3.271 -28.743 1.00 59.81 232 GLY A CA 1
ATOM 1658 C C . GLY A 1 232 ? 42.056 -3.413 -27.275 1.00 59.81 232 GLY A C 1
ATOM 1659 O O . GLY A 1 232 ? 42.212 -2.455 -26.522 1.00 59.81 232 GLY A O 1
ATOM 1660 N N . VAL A 1 233 ? 41.540 -4.561 -26.830 1.00 57.66 233 VAL A N 1
ATOM 1661 C CA . VAL A 1 233 ? 41.197 -4.741 -25.411 1.00 57.66 233 VAL A CA 1
ATOM 1662 C C . VAL A 1 233 ? 42.399 -5.362 -24.713 1.00 57.66 233 VAL A C 1
ATOM 1664 O O . VAL A 1 233 ? 42.520 -6.583 -24.638 1.00 57.66 233 VAL A O 1
ATOM 1667 N N . ARG A 1 234 ? 43.317 -4.520 -24.221 1.00 57.59 234 ARG A N 1
ATOM 1668 C CA . ARG A 1 234 ? 44.299 -4.969 -23.227 1.00 57.59 234 ARG A CA 1
ATOM 1669 C C . ARG A 1 234 ? 43.515 -5.536 -22.049 1.00 57.59 234 ARG A C 1
ATOM 1671 O O . ARG A 1 234 ? 42.747 -4.817 -21.411 1.00 57.59 234 ARG A O 1
ATOM 1678 N N . SER A 1 235 ? 43.663 -6.835 -21.813 1.00 55.66 235 SER A N 1
ATOM 1679 C CA . SER A 1 235 ? 43.142 -7.480 -20.616 1.00 55.66 235 SER A CA 1
ATOM 1680 C C . SER A 1 235 ? 43.686 -6.728 -19.403 1.00 55.66 235 SER A C 1
ATOM 1682 O O . SER A 1 235 ? 44.893 -6.553 -19.289 1.00 55.66 235 SER A O 1
ATOM 1684 N N . LEU A 1 236 ? 42.816 -6.299 -18.486 1.00 56.78 236 LEU A N 1
ATOM 1685 C CA . LEU A 1 236 ? 43.225 -5.713 -17.198 1.00 56.78 236 LEU A CA 1
ATOM 1686 C C . LEU A 1 236 ? 44.110 -6.662 -16.366 1.00 56.78 236 LEU A C 1
ATOM 1688 O O . LEU A 1 236 ? 44.686 -6.235 -15.370 1.00 56.78 236 LEU A O 1
ATOM 1692 N N . ALA A 1 237 ? 44.195 -7.936 -16.757 1.00 60.16 237 ALA A N 1
ATOM 1693 C CA . ALA A 1 237 ? 45.040 -8.934 -16.123 1.00 60.16 237 ALA A CA 1
ATOM 1694 C C . ALA A 1 237 ? 46.464 -9.016 -16.704 1.00 60.16 237 ALA A C 1
ATOM 1696 O O . ALA A 1 237 ? 47.318 -9.591 -16.037 1.00 60.16 237 ALA A O 1
ATOM 1697 N N . ASP A 1 238 ? 46.737 -8.445 -17.885 1.00 58.12 238 ASP A N 1
ATOM 1698 C CA . ASP A 1 238 ? 48.071 -8.492 -18.495 1.00 58.12 238 ASP A CA 1
ATOM 1699 C C . ASP A 1 238 ? 48.787 -7.138 -18.395 1.00 58.12 238 ASP A C 1
ATOM 1701 O O . ASP A 1 238 ? 48.408 -6.140 -19.007 1.00 58.12 238 ASP A O 1
ATOM 1705 N N . GLU A 1 239 ? 49.856 -7.170 -17.598 1.00 55.75 239 GLU A N 1
ATOM 1706 C CA . GLU A 1 239 ? 50.980 -6.234 -17.526 1.00 55.75 239 GLU A CA 1
ATOM 1707 C C . GLU A 1 239 ? 50.693 -4.807 -17.017 1.00 55.75 239 GLU A C 1
ATOM 1709 O O . GLU A 1 239 ? 50.483 -3.846 -17.757 1.00 55.75 239 GLU A O 1
ATOM 1714 N N . GLY A 1 240 ? 50.845 -4.641 -15.697 1.00 59.50 240 GLY A N 1
ATOM 1715 C CA . GLY A 1 240 ? 51.359 -3.388 -15.136 1.00 59.50 240 GLY A CA 1
ATOM 1716 C C . GLY A 1 240 ? 50.338 -2.318 -14.757 1.00 59.50 240 GLY A C 1
ATOM 1717 O O . GLY A 1 240 ? 50.725 -1.156 -14.627 1.00 59.50 240 GLY A O 1
ATOM 1718 N N . TYR A 1 241 ? 49.067 -2.664 -14.526 1.00 55.19 241 TYR A N 1
ATOM 1719 C CA . TYR A 1 241 ? 48.145 -1.731 -13.870 1.00 55.19 241 TYR A CA 1
ATOM 1720 C C . TYR A 1 241 ? 48.579 -1.510 -12.414 1.00 55.19 241 TYR A C 1
ATOM 1722 O O . TYR A 1 241 ? 48.168 -2.216 -11.495 1.00 55.19 241 TYR A O 1
ATOM 1730 N N . VAL A 1 242 ? 49.446 -0.519 -12.207 1.00 61.66 242 VAL A N 1
ATOM 1731 C CA . VAL A 1 242 ? 49.666 0.087 -10.897 1.00 61.66 242 VAL A CA 1
ATOM 1732 C C . VAL A 1 242 ? 48.381 0.857 -10.595 1.00 61.66 242 VAL A C 1
ATOM 1734 O O . VAL A 1 242 ? 48.098 1.822 -11.312 1.00 61.66 242 VAL A O 1
ATOM 1737 N N . PRO A 1 243 ? 47.560 0.440 -9.610 1.00 60.47 243 PRO A N 1
ATOM 1738 C CA . PRO A 1 243 ? 46.378 1.204 -9.246 1.00 60.47 243 PRO A CA 1
ATOM 1739 C C . PRO A 1 243 ? 46.836 2.626 -8.954 1.00 60.47 243 PRO A C 1
ATOM 1741 O O . PRO A 1 243 ? 47.786 2.817 -8.191 1.00 60.47 243 PRO A O 1
ATOM 1744 N N . ALA A 1 244 ? 46.213 3.601 -9.623 1.00 61.47 244 ALA A N 1
ATOM 1745 C CA . ALA A 1 244 ? 46.509 5.009 -9.417 1.00 61.47 244 ALA A CA 1
ATOM 1746 C C . ALA A 1 244 ? 46.554 5.249 -7.908 1.00 61.47 244 ALA A C 1
ATOM 1748 O O . ALA A 1 244 ? 45.556 5.018 -7.218 1.00 61.47 244 ALA A O 1
ATOM 1749 N N . GLN A 1 245 ? 47.743 5.603 -7.406 1.00 56.09 245 GLN A N 1
ATOM 1750 C CA . GLN A 1 245 ? 47.949 5.867 -5.994 1.00 56.09 245 GLN A CA 1
ATOM 1751 C C . GLN A 1 245 ? 46.843 6.809 -5.539 1.00 56.09 245 GLN A C 1
ATOM 1753 O O . GLN A 1 245 ? 46.603 7.865 -6.123 1.00 56.09 245 GLN A O 1
ATOM 1758 N N . THR A 1 246 ? 46.126 6.342 -4.530 1.00 56.16 246 THR A N 1
ATOM 1759 C CA . THR A 1 246 ? 45.085 7.051 -3.811 1.00 56.16 246 THR A CA 1
ATOM 1760 C C . THR A 1 246 ? 45.476 8.513 -3.604 1.00 56.16 246 THR A C 1
ATOM 1762 O O . THR A 1 246 ? 46.523 8.802 -3.029 1.00 56.16 246 THR A O 1
ATOM 1765 N N . TRP A 1 247 ? 44.612 9.429 -4.038 1.00 57.69 247 TRP A N 1
ATOM 1766 C CA . TRP A 1 247 ? 44.714 10.882 -3.863 1.00 57.69 247 TRP A CA 1
ATOM 1767 C C . TRP A 1 247 ? 44.536 11.321 -2.389 1.00 57.69 247 TRP A C 1
ATOM 1769 O O . TRP A 1 247 ? 43.880 12.317 -2.097 1.00 57.69 247 TRP A O 1
ATOM 1779 N N . THR A 1 248 ? 45.086 10.575 -1.429 1.00 56.16 248 THR A N 1
ATOM 1780 C CA . THR A 1 248 ? 44.938 10.784 0.024 1.00 56.16 248 THR A CA 1
ATOM 1781 C C . THR A 1 248 ? 45.995 11.700 0.642 1.00 56.16 248 THR A C 1
ATOM 1783 O O . THR A 1 248 ? 46.189 11.690 1.855 1.00 56.16 248 THR A O 1
ATOM 1786 N N . THR A 1 249 ? 46.641 12.556 -0.147 1.00 58.53 249 THR A N 1
ATOM 1787 C CA . THR A 1 249 ? 47.576 13.573 0.363 1.00 58.53 249 THR A CA 1
ATOM 1788 C C . THR A 1 249 ? 47.375 14.918 -0.330 1.00 58.53 249 THR A C 1
ATOM 1790 O O . THR A 1 249 ? 48.303 15.523 -0.855 1.00 58.53 249 THR A O 1
ATOM 1793 N N . ALA A 1 250 ? 46.147 15.439 -0.296 1.00 63.03 250 ALA A N 1
ATOM 1794 C CA . ALA A 1 250 ? 45.981 16.887 -0.356 1.00 63.03 250 ALA A CA 1
ATOM 1795 C C . ALA A 1 250 ? 46.484 17.476 0.983 1.00 63.03 250 ALA A C 1
ATOM 1797 O O . ALA A 1 250 ? 45.981 17.074 2.040 1.00 63.03 250 ALA A O 1
ATOM 1798 N N . PRO A 1 251 ? 47.485 18.376 0.991 1.00 67.56 251 PRO A N 1
ATOM 1799 C CA . PRO A 1 251 ? 47.945 19.017 2.217 1.00 67.56 251 PRO A CA 1
ATOM 1800 C C . PRO A 1 251 ? 46.801 19.831 2.831 1.00 67.56 251 PRO A C 1
ATOM 1802 O O . PRO A 1 251 ? 46.137 20.611 2.149 1.00 67.56 251 PRO A O 1
ATOM 1805 N N . ARG A 1 252 ? 46.552 19.631 4.131 1.00 68.06 252 ARG A N 1
ATOM 1806 C CA . ARG A 1 252 ? 45.589 20.443 4.886 1.00 68.06 252 ARG A CA 1
ATOM 1807 C C . ARG A 1 252 ? 46.023 21.915 4.820 1.00 68.06 252 ARG A C 1
ATOM 1809 O O . ARG A 1 252 ? 47.178 22.189 5.146 1.00 68.06 252 ARG A O 1
ATOM 1816 N N . PRO A 1 253 ? 45.137 22.857 4.451 1.00 68.25 253 PRO A N 1
ATOM 1817 C CA . PRO A 1 253 ? 45.456 24.275 4.524 1.00 68.25 253 PRO A CA 1
ATOM 1818 C C . PRO A 1 253 ? 45.692 24.663 5.988 1.00 68.25 253 PRO A C 1
ATOM 1820 O O . PRO A 1 253 ? 44.829 24.463 6.844 1.00 68.25 253 PRO A O 1
ATOM 1823 N N . SER A 1 254 ? 46.879 25.188 6.282 1.00 72.69 254 SER A N 1
ATOM 1824 C CA . SER A 1 254 ? 47.184 25.839 7.552 1.00 72.69 254 SER A CA 1
ATOM 1825 C C . SER A 1 254 ? 46.402 27.149 7.629 1.00 72.69 254 SER A C 1
ATOM 1827 O O . SER A 1 254 ? 46.611 28.033 6.798 1.00 72.69 254 SER A O 1
ATOM 1829 N N . MET A 1 255 ? 45.499 27.270 8.603 1.00 62.91 255 MET A N 1
ATOM 1830 C CA . MET A 1 255 ? 44.901 28.560 8.948 1.00 62.91 255 MET A CA 1
ATOM 1831 C C . MET A 1 255 ? 45.945 29.399 9.692 1.00 62.91 255 MET A C 1
ATOM 1833 O O . MET A 1 255 ? 46.471 28.951 10.713 1.00 62.91 255 MET A O 1
ATOM 1837 N N . HIS A 1 256 ? 46.235 30.582 9.154 1.00 61.06 256 HIS A N 1
ATOM 1838 C CA . HIS A 1 256 ? 46.859 31.698 9.862 1.00 61.06 256 HIS A CA 1
ATOM 1839 C C . HIS A 1 256 ? 45.781 32.704 10.249 1.00 61.06 256 HIS A C 1
ATOM 1841 O O . HIS A 1 256 ? 44.837 32.872 9.442 1.00 61.06 256 HIS A O 1
#

Secondary structure (DSSP, 8-state):
---HHHHHHHHHHHHHHHHHHHHHHHTTT-HHHHHHHHHHHHHHHHHHHHHHHHHTT-TTS----HHHHHHHHHHHHHHHHHTSS-PPP--HHHHHHHHHHHH-----S------SPP-HHHHHHHHHHHHHHTT--HHHHHHHTTTS-HHHHHHHTT--HHHHHHHHHS-HHHHHHHHT-SSGGGS-TTSPPPPPPTT---HHHHHHHHHHHHHHHHHHHHHHHHHHHTT----TTSS----------PPPPPP-

Radius of gyration: 32.31 Å; chains: 1; bounding box: 79×56×95 Å

=== Feature glossary ===
A reading guide for the features in this record.

Start from the sequence.

  · Sequence gives the chain of amino acids in standard one-letter code (A=alanine, C=cysteine, …, Y=tyrosine), read N→C. It is the only feature that is directly encoded by the gene; all structural features are derived from the folded form of this sequence.

Fold it, and you get atomic coordinates and the backbone conformation that goes with them.

  · The mmCIF table is the protein's shape written out atom by atom. For each backbone N, Cα, C, and carbonyl O, it records an (x, y, z) coordinate triple in Å plus the residue type, chain letter, and residue number.

  · Backbone dihedral angles. Every residue except chain termini has a φ (preceding-C → N → Cα → C) and a ψ (N → Cα → C → next-N). They are reported in degrees following the IUPAC sign convention. Secondary structure is essentially a statement about which (φ, ψ) basin each residue occupies.

  · DSSP 8-state secondary structure assigns each residue one of H (α-helix), G (3₁₀-helix), I (π-helix), E (extended β-strand), B (isolated β-bridge), T (hydrogen-bonded turn), S (bend), or '-' (coil). The assignment is computed from backbone hydrogen-bond geometry via the Kabsch–Sander algorithm.

  · P-SEA three-state annotation labels each residue as helix, strand, or coil based purely on the geometry of the Cα trace. It serves as a fallback when the full backbone (and thus DSSP) is unavailable.

Summarize the fold with a handful of shape descriptors and a per-residue structural alphabet.

  · Radius of gyration (Rg) is the root-mean-square distance of Cα atoms from their centroid — a single number for overall size and compactness. A globular domain of N residues has Rg ≈ 2.2·N^0.38 Å; an extended or disordered chain has a much larger Rg. The Cα contact count is the number of residue pairs whose Cα atoms are within 8 Å and are more than four positions apart in sequence — a standard proxy for tertiary packing density. The bounding box is the smallest axis-aligned box enclosing all Cα atoms.

  · Foldseek's 3Di representation compresses backbone geometry into a per-residue letter drawn from a learned twenty-state alphabet. It captures the tertiary interaction pattern around each residue — which residues are packed against it in space, regardless of where they are in sequence.

  · Accessible surface area quantifies burial. A residue with SASA near zero is packed into the hydrophobic core; one with SASA >100 Å² sits on the surface. Computed here via the Shrake–Rupley numerical algorithm with a 1.4 Å probe.

Ask how reliable the model is.

  · For AlphaFold models, the B-factor field carries pLDDT — the model's own estimate of local accuracy on a 0–100 scale. Regions with pLDDT<50 should be treated as essentially unmodeled; they often correspond to intrinsically disordered segments.

  · For experimental (PDB) structures, the B-factor (temperature factor) quantifies the positional spread of each atom in the crystal — a combination of thermal vibration and static disorder — in units of Å². High B-factors mark flexible loops or poorly resolved regions; low B-factors mark the rigid, well-ordered core.

  · PAE(i, j) answers: if I align the predicted and true structures on residue i, how far off (in Å) do I expect residue j to be? A block-diagonal PAE matrix with low values on the blocks and high values off-diagonal is the signature of a multi-domain protein with confidently predicted domains but uncertain inter-domain orientation.

Place it in context: what it resembles, what it is annotated as, and how it looks.

  · Structural nearest neighbors (via Foldseek easy-search vs the PDB). Reported per hit: target PDB id, E-value, and alignment TM-score. A TM-score above ~0.5 is the conventional threshold for 'same fold'.

  · Functional annotations link the protein to curated databases. InterPro entries identify conserved domains and families by matching the sequence against member-database signatures (Pfam, PROSITE, CDD, …). Gene Ontology (GO) terms describe molecular function, biological process, and cellular component in a controlled vocabulary. CATH places the structure in a hierarchical fold classification (Class/Architecture/Topology/Homologous-superfamily). The organism is the source species.

  · Plot images: a contact map (which residues are close in 3D, as an N×N binary image), a Ramachandran scatter (backbone torsion angles, revealing secondary-structure composition at a glance), and — for AlphaFold structures — a PAE heatmap (pairwise prediction confidence).

  · Structure images are PyMOL renders from six orthogonal camera directions. Cartoon representation draws helices as coils and strands as arrows; sticks shows the backbone as bonds; surface shows the solvent-excluded envelope. Rainbow coloring maps sequence position to hue (blue→red, N→C); chain coloring assigns a distinct color per polypeptide.